Protein AF-D6TU58-F1 (afdb_monomer)

Structure (mmCIF, N/CA/C/O backbone):
data_AF-D6TU58-F1
#
_entry.id   AF-D6TU58-F1
#
loop_
_atom_site.group_PDB
_atom_site.id
_atom_site.type_symbol
_atom_site.label_atom_id
_atom_site.label_alt_id
_atom_site.label_comp_id
_atom_site.label_asym_id
_atom_site.label_entity_id
_atom_site.label_seq_id
_atom_site.pdbx_PDB_ins_code
_atom_site.Cartn_x
_atom_site.Cartn_y
_atom_site.Cartn_z
_atom_site.occupancy
_atom_site.B_iso_or_equiv
_atom_site.auth_seq_id
_atom_site.auth_comp_id
_atom_site.auth_asym_id
_atom_site.auth_atom_id
_atom_site.pdbx_PDB_model_num
ATOM 1 N N . MET A 1 1 ? 28.340 0.664 -30.907 1.00 56.31 1 MET A N 1
ATOM 2 C CA . MET A 1 1 ? 27.067 0.039 -31.324 1.00 56.31 1 MET A CA 1
ATOM 3 C C . MET A 1 1 ? 25.983 1.096 -31.195 1.00 56.31 1 MET A C 1
ATOM 5 O O . MET A 1 1 ? 25.730 1.535 -30.080 1.00 56.31 1 MET A O 1
ATOM 9 N N . ALA A 1 2 ? 25.442 1.592 -32.308 1.00 70.62 2 ALA A N 1
ATOM 10 C CA . ALA A 1 2 ? 24.319 2.524 -32.257 1.00 70.62 2 ALA A CA 1
ATOM 11 C C . ALA A 1 2 ? 23.073 1.747 -31.813 1.00 70.62 2 ALA A C 1
ATOM 13 O O . ALA A 1 2 ? 22.755 0.708 -32.393 1.00 70.62 2 ALA A O 1
ATOM 14 N N . MET A 1 3 ? 22.417 2.204 -30.749 1.00 75.31 3 MET A N 1
ATOM 15 C CA . MET A 1 3 ? 21.160 1.608 -30.307 1.00 75.31 3 MET A CA 1
ATOM 16 C C . MET A 1 3 ? 20.043 2.074 -31.253 1.00 75.31 3 MET A C 1
ATOM 18 O O . MET A 1 3 ? 20.000 3.263 -31.571 1.00 75.31 3 MET A O 1
ATOM 22 N N . PRO A 1 4 ? 19.149 1.179 -31.711 1.00 84.62 4 PRO A N 1
ATOM 23 C CA . PRO A 1 4 ? 17.990 1.563 -32.512 1.00 84.62 4 PRO A CA 1
ATOM 24 C C . PRO A 1 4 ? 17.142 2.617 -31.791 1.00 84.62 4 PRO A C 1
ATOM 26 O O . PRO A 1 4 ? 16.954 2.525 -30.577 1.00 84.62 4 PRO A O 1
ATOM 29 N N . ALA A 1 5 ? 16.595 3.586 -32.528 1.00 88.31 5 ALA A N 1
ATOM 30 C CA . ALA A 1 5 ? 15.764 4.650 -31.954 1.00 88.31 5 ALA A CA 1
ATOM 31 C C . ALA A 1 5 ? 14.509 4.108 -31.237 1.00 88.31 5 ALA A C 1
ATOM 33 O O . ALA A 1 5 ? 14.035 4.695 -30.269 1.00 88.31 5 ALA A O 1
ATOM 34 N N . ASP A 1 6 ? 14.015 2.946 -31.663 1.00 92.50 6 ASP A N 1
ATOM 35 C CA . ASP A 1 6 ? 12.820 2.281 -31.143 1.00 92.50 6 ASP A CA 1
ATOM 36 C C . ASP A 1 6 ? 13.117 1.218 -30.067 1.00 92.50 6 ASP A C 1
ATOM 38 O O . ASP A 1 6 ? 12.226 0.472 -29.650 1.00 92.50 6 ASP A O 1
ATOM 42 N N . ILE A 1 7 ? 14.360 1.128 -29.578 1.00 89.06 7 ILE A N 1
ATOM 43 C CA . ILE A 1 7 ? 14.760 0.075 -28.634 1.00 89.06 7 ILE A CA 1
ATOM 44 C C . ILE A 1 7 ? 13.948 0.092 -27.336 1.00 89.06 7 ILE A C 1
ATOM 46 O O . ILE A 1 7 ? 13.669 -0.968 -26.768 1.00 89.06 7 ILE A O 1
ATOM 50 N N . VAL A 1 8 ? 13.543 1.277 -26.876 1.00 91.00 8 VAL A N 1
ATOM 51 C CA . VAL A 1 8 ? 12.730 1.438 -25.666 1.00 91.00 8 VAL A CA 1
ATOM 52 C C . VAL A 1 8 ? 11.337 0.867 -25.897 1.00 91.00 8 VAL A C 1
ATOM 54 O O . VAL A 1 8 ? 10.896 0.011 -25.132 1.00 91.00 8 VAL A O 1
ATOM 57 N N . GLU A 1 9 ? 10.673 1.269 -26.978 1.00 94.00 9 GLU A N 1
ATOM 58 C CA . GLU A 1 9 ? 9.328 0.803 -27.320 1.00 94.00 9 GLU A CA 1
ATOM 59 C C . GLU A 1 9 ? 9.296 -0.716 -27.528 1.00 94.00 9 GLU A C 1
ATOM 61 O O . GLU A 1 9 ? 8.464 -1.416 -26.938 1.00 94.00 9 GLU A O 1
ATOM 66 N N . ARG A 1 10 ? 10.281 -1.259 -28.257 1.00 92.81 10 ARG A N 1
ATOM 67 C CA . ARG A 1 10 ? 10.448 -2.712 -28.414 1.00 92.81 10 ARG A CA 1
ATOM 68 C C . ARG A 1 10 ? 10.638 -3.413 -27.075 1.00 92.81 10 ARG A C 1
ATOM 70 O O . ARG A 1 10 ? 10.024 -4.453 -26.840 1.00 92.81 10 ARG A O 1
ATOM 77 N N . SER A 1 11 ? 11.468 -2.860 -26.191 1.00 91.94 11 SER A N 1
ATOM 78 C CA . SER A 1 11 ? 11.725 -3.441 -24.869 1.00 91.94 11 SER A CA 1
ATOM 79 C C . SER A 1 11 ? 10.463 -3.459 -24.010 1.00 91.94 11 SER A C 1
ATOM 81 O O . SER A 1 11 ? 10.152 -4.488 -23.411 1.00 91.94 11 SER A O 1
ATOM 83 N N . LEU A 1 12 ? 9.686 -2.372 -24.003 1.00 92.94 12 LEU A N 1
ATOM 84 C CA . LEU A 1 12 ? 8.405 -2.302 -23.295 1.00 92.94 12 LEU A CA 1
ATOM 85 C C . LEU A 1 12 ? 7.413 -3.343 -23.825 1.00 92.94 12 LEU A C 1
ATOM 87 O O . LEU A 1 12 ? 6.808 -4.079 -23.040 1.00 92.94 12 LEU A O 1
ATOM 91 N N . HIS A 1 13 ? 7.293 -3.459 -25.150 1.00 94.31 13 HIS A N 1
ATOM 92 C CA . HIS A 1 13 ? 6.447 -4.468 -25.783 1.00 94.31 13 HIS A CA 1
ATOM 93 C C . HIS A 1 13 ? 6.888 -5.895 -25.409 1.00 94.31 13 HIS A C 1
ATOM 95 O O . HIS A 1 13 ? 6.066 -6.732 -25.025 1.00 94.31 13 HIS A O 1
ATOM 101 N N . ILE A 1 14 ? 8.194 -6.176 -25.442 1.00 93.88 14 ILE A N 1
ATOM 102 C CA . ILE A 1 14 ? 8.755 -7.473 -25.046 1.00 93.88 14 ILE A CA 1
ATOM 103 C C . ILE A 1 14 ? 8.432 -7.786 -23.587 1.00 93.88 14 ILE A C 1
ATOM 105 O O . ILE A 1 14 ? 7.922 -8.870 -23.314 1.00 93.88 14 ILE A O 1
ATOM 109 N N . VAL A 1 15 ? 8.672 -6.863 -22.655 1.00 94.75 15 VAL A N 1
ATOM 110 C CA . VAL A 1 15 ? 8.409 -7.117 -21.230 1.00 94.75 15 VAL A CA 1
ATOM 111 C C . VAL A 1 15 ? 6.914 -7.344 -20.987 1.00 94.75 15 VAL A C 1
ATOM 113 O O . VAL A 1 15 ? 6.540 -8.282 -20.283 1.00 94.75 15 VAL A O 1
ATOM 116 N N . LYS A 1 16 ? 6.045 -6.562 -21.639 1.00 94.38 16 LYS A N 1
ATOM 117 C CA . LYS A 1 16 ? 4.581 -6.678 -21.529 1.00 94.38 16 LYS A CA 1
ATOM 118 C C . LYS A 1 16 ? 4.030 -8.020 -22.023 1.00 94.38 16 LYS A C 1
ATOM 120 O O . LYS A 1 16 ? 3.052 -8.512 -21.461 1.00 94.38 16 LYS A O 1
ATOM 125 N N . HIS A 1 17 ? 4.603 -8.582 -23.088 1.00 94.94 17 HIS A N 1
ATOM 126 C CA . HIS A 1 17 ? 4.047 -9.763 -23.765 1.00 94.94 17 HIS A CA 1
ATOM 127 C C . HIS A 1 17 ? 4.845 -11.054 -23.542 1.00 94.94 17 HIS A C 1
ATOM 129 O O . HIS A 1 17 ? 4.267 -12.135 -23.568 1.00 94.94 17 HIS A O 1
ATOM 135 N N . ARG A 1 18 ? 6.157 -10.963 -23.311 1.00 94.62 18 ARG A N 1
ATOM 136 C CA . ARG A 1 18 ? 7.078 -12.106 -23.159 1.00 94.62 18 ARG A CA 1
ATOM 137 C C . ARG A 1 18 ? 7.768 -12.160 -21.791 1.00 94.62 18 ARG A C 1
ATOM 139 O O . ARG A 1 18 ? 8.493 -13.116 -21.522 1.00 94.62 18 ARG A O 1
ATOM 146 N N . GLY A 1 19 ? 7.547 -11.166 -20.930 1.00 94.38 19 GLY A N 1
ATOM 147 C CA . GLY A 1 19 ? 8.143 -11.094 -19.597 1.00 94.38 19 GLY A CA 1
ATOM 148 C C . GLY A 1 19 ? 9.576 -10.541 -19.600 1.00 94.38 19 GLY A C 1
ATOM 149 O O . GLY A 1 19 ? 10.079 -10.091 -20.631 1.00 94.38 19 GLY A O 1
ATOM 150 N N . PRO A 1 20 ? 10.262 -10.557 -18.446 1.00 95.62 20 PRO A N 1
ATOM 151 C CA . PRO A 1 20 ? 11.490 -9.787 -18.240 1.00 95.62 20 PRO A CA 1
ATOM 152 C C . PRO A 1 20 ? 12.752 -10.480 -18.767 1.00 95.62 20 PRO A C 1
ATOM 154 O O . PRO A 1 20 ? 13.741 -9.815 -19.063 1.00 95.62 20 PRO A O 1
ATOM 157 N N . ARG A 1 21 ? 12.740 -11.810 -18.928 1.00 95.00 21 ARG A N 1
ATOM 158 C CA . ARG A 1 21 ? 13.932 -12.596 -19.299 1.00 95.00 21 ARG A CA 1
ATOM 159 C C . ARG A 1 21 ? 14.615 -12.144 -20.596 1.00 95.00 21 ARG A C 1
ATOM 161 O O . ARG A 1 21 ? 15.842 -12.065 -20.604 1.00 95.00 21 ARG A O 1
ATOM 168 N N . PRO A 1 22 ? 13.899 -11.845 -21.698 1.00 93.81 22 PRO A N 1
ATOM 169 C CA . PRO A 1 22 ? 14.552 -11.359 -22.908 1.00 93.81 22 PRO A CA 1
ATOM 170 C C . PRO A 1 22 ? 15.218 -9.990 -22.717 1.00 93.81 22 PRO A C 1
ATOM 172 O O . PRO A 1 22 ? 16.281 -9.768 -23.287 1.00 93.81 22 PRO A O 1
ATOM 175 N N . LEU A 1 23 ? 14.635 -9.108 -21.892 1.00 92.75 23 LEU A N 1
ATOM 176 C CA . LEU A 1 23 ? 15.250 -7.829 -21.531 1.00 92.75 23 LEU A CA 1
ATOM 177 C C . LEU A 1 23 ? 16.518 -8.053 -20.702 1.00 92.75 23 LEU A C 1
ATOM 179 O O . LEU A 1 23 ? 17.545 -7.462 -21.005 1.00 92.75 23 LEU A O 1
ATOM 183 N N . LEU A 1 24 ? 16.486 -8.939 -19.703 1.00 93.44 24 LEU A N 1
ATOM 184 C CA . LEU A 1 24 ? 17.671 -9.245 -18.894 1.00 93.44 24 LEU A CA 1
ATOM 185 C C . LEU A 1 24 ? 18.818 -9.804 -19.751 1.00 93.44 24 LEU A C 1
ATOM 187 O O . LEU A 1 24 ? 19.939 -9.321 -19.643 1.00 93.44 24 LEU A O 1
ATOM 191 N N . ARG A 1 25 ? 18.523 -10.711 -20.692 1.00 93.00 25 ARG A N 1
ATOM 192 C CA . ARG A 1 25 ? 19.522 -11.201 -21.661 1.00 93.00 25 ARG A CA 1
ATOM 193 C C . ARG A 1 25 ? 20.073 -10.106 -22.572 1.00 93.00 25 ARG A C 1
ATOM 195 O O . ARG A 1 25 ? 21.214 -10.200 -23.012 1.00 93.00 25 ARG A O 1
ATOM 202 N N . LEU A 1 26 ? 19.263 -9.103 -22.910 1.00 89.69 26 LEU A N 1
ATOM 203 C CA . LEU A 1 26 ? 19.732 -7.941 -23.664 1.00 89.69 26 LEU A CA 1
ATOM 204 C C . LEU A 1 26 ? 20.688 -7.098 -22.811 1.00 89.69 26 LEU A C 1
ATOM 206 O O . LEU A 1 26 ? 21.723 -6.672 -23.316 1.00 89.69 26 LEU A O 1
ATOM 210 N N . LEU A 1 27 ? 20.374 -6.906 -21.527 1.00 90.50 27 LEU A N 1
ATOM 211 C CA . LEU A 1 27 ? 21.241 -6.195 -20.584 1.00 90.50 27 LEU A CA 1
ATOM 212 C C . LEU A 1 27 ? 22.587 -6.906 -20.387 1.00 90.50 27 LEU A C 1
ATOM 214 O O . LEU A 1 27 ? 23.605 -6.232 -20.275 1.00 90.50 27 LEU A O 1
ATOM 218 N N . ASP A 1 28 ? 22.61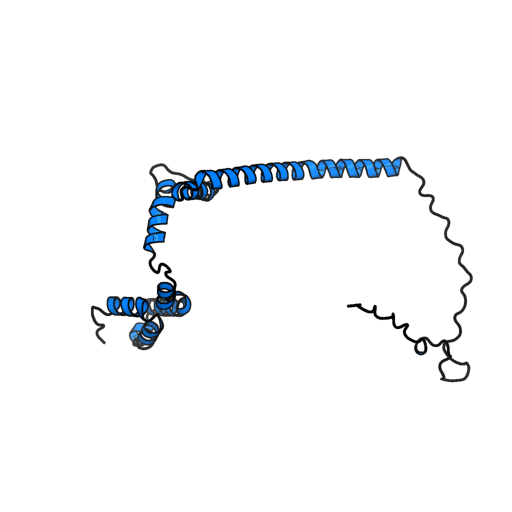9 -8.240 -20.436 1.00 90.69 28 ASP A N 1
ATOM 219 C CA . ASP A 1 28 ? 23.863 -9.024 -20.357 1.00 90.69 28 ASP A CA 1
ATOM 220 C C . ASP A 1 28 ? 24.799 -8.807 -21.561 1.00 90.69 28 ASP A C 1
ATOM 222 O O . ASP A 1 28 ? 25.988 -9.103 -21.487 1.00 90.69 28 ASP A O 1
ATOM 226 N N . ARG A 1 29 ? 24.272 -8.295 -22.680 1.00 89.50 29 ARG A N 1
ATOM 227 C CA . ARG A 1 29 ? 25.034 -8.012 -23.908 1.00 89.50 29 ARG A CA 1
ATOM 228 C C . ARG A 1 29 ? 25.484 -6.557 -24.014 1.00 89.50 29 ARG A C 1
ATOM 230 O O . ARG A 1 29 ? 26.077 -6.177 -25.024 1.00 89.50 29 ARG A O 1
ATOM 237 N N . VAL A 1 30 ? 25.179 -5.729 -23.015 1.00 87.88 30 VAL A N 1
ATOM 238 C CA . VAL A 1 30 ? 25.620 -4.332 -22.993 1.00 87.88 30 VAL A CA 1
ATOM 239 C C . VAL A 1 30 ? 27.148 -4.298 -22.846 1.00 87.88 30 VAL A C 1
ATOM 241 O O . VAL A 1 30 ? 27.676 -4.956 -21.951 1.00 87.88 30 VAL A O 1
ATOM 244 N N . PRO A 1 31 ? 27.878 -3.539 -23.690 1.00 89.81 31 PRO A N 1
ATOM 245 C CA . PRO A 1 31 ? 29.335 -3.462 -23.613 1.00 89.81 31 PRO A CA 1
ATOM 246 C C . PRO A 1 31 ? 29.836 -3.025 -22.226 1.00 89.81 31 PRO A C 1
ATOM 248 O O . PRO A 1 31 ? 29.220 -2.138 -21.622 1.00 89.81 31 PRO A O 1
ATOM 251 N N . PRO A 1 32 ? 30.981 -3.553 -21.750 1.00 86.06 32 PRO A N 1
ATOM 252 C CA . PRO A 1 32 ? 31.527 -3.226 -20.430 1.00 86.06 32 PRO A CA 1
ATOM 253 C C . PRO A 1 32 ? 31.755 -1.720 -20.255 1.00 86.06 32 PRO A C 1
ATOM 255 O O . PRO A 1 32 ? 31.339 -1.164 -19.249 1.00 86.06 32 PRO A O 1
ATOM 258 N N . ALA A 1 33 ? 32.219 -1.018 -21.296 1.00 88.88 33 ALA A N 1
ATOM 259 C CA . ALA A 1 33 ? 32.396 0.441 -21.285 1.00 88.88 33 ALA A CA 1
ATOM 260 C C . ALA A 1 33 ? 31.116 1.252 -20.956 1.00 88.88 33 ALA A C 1
ATOM 262 O O . ALA A 1 33 ? 31.186 2.410 -20.541 1.00 88.88 33 ALA A O 1
ATOM 263 N N . ILE A 1 34 ? 29.929 0.674 -21.173 1.00 86.69 34 ILE A N 1
ATOM 264 C CA . ILE A 1 34 ? 28.636 1.277 -20.812 1.00 86.69 34 ILE A CA 1
ATOM 265 C C . ILE A 1 34 ? 28.151 0.713 -19.474 1.00 86.69 34 ILE A C 1
ATOM 267 O O . ILE A 1 34 ? 27.633 1.461 -18.646 1.00 86.69 34 ILE A O 1
ATOM 271 N N . CYS A 1 35 ? 28.330 -0.591 -19.256 1.00 86.56 35 CYS A N 1
ATOM 272 C CA . CYS A 1 35 ? 27.925 -1.278 -18.034 1.00 86.56 35 CYS A CA 1
ATOM 273 C C . CYS A 1 35 ? 28.723 -0.831 -16.800 1.00 86.56 35 CYS A C 1
ATOM 275 O O . CYS A 1 35 ? 28.208 -0.913 -15.694 1.00 86.56 35 CYS A O 1
ATOM 277 N N . GLU A 1 36 ? 29.954 -0.353 -16.957 1.00 89.38 36 GLU A N 1
ATOM 278 C CA . GLU A 1 36 ? 30.805 0.133 -15.861 1.00 89.38 36 GLU A CA 1
ATOM 279 C C . GLU A 1 36 ? 30.360 1.489 -15.306 1.00 89.38 36 GLU A C 1
ATOM 281 O O . GLU A 1 36 ? 30.791 1.889 -14.232 1.00 89.38 36 GLU A O 1
ATOM 286 N N . ARG A 1 37 ? 29.444 2.185 -15.987 1.00 92.75 37 ARG A N 1
ATOM 287 C CA . ARG A 1 37 ? 28.867 3.429 -15.475 1.00 92.75 37 ARG A CA 1
ATOM 288 C C . ARG A 1 37 ? 27.933 3.125 -14.305 1.00 92.75 37 ARG A C 1
ATOM 290 O O . ARG A 1 37 ? 26.950 2.401 -14.479 1.00 92.75 37 ARG A O 1
ATOM 297 N N . ASP A 1 38 ? 28.158 3.766 -13.161 1.00 92.69 38 ASP A N 1
ATOM 298 C CA . ASP A 1 38 ? 27.366 3.565 -11.936 1.00 92.69 38 ASP A CA 1
ATOM 299 C C . ASP A 1 38 ? 25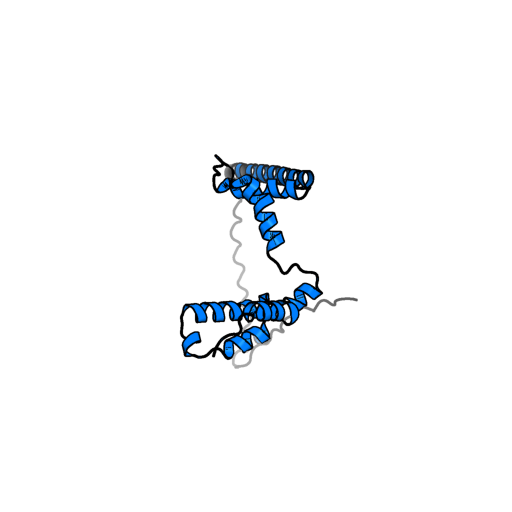.853 3.654 -12.169 1.00 92.69 38 ASP A C 1
ATOM 301 O O . ASP A 1 38 ? 25.092 2.779 -11.750 1.00 92.69 38 ASP A O 1
ATOM 305 N N . ALA A 1 39 ? 25.405 4.671 -12.913 1.00 93.12 39 ALA A N 1
ATOM 306 C CA . ALA A 1 39 ? 23.993 4.854 -13.240 1.00 93.12 39 ALA A CA 1
ATOM 307 C C . ALA A 1 39 ? 23.396 3.635 -13.967 1.00 93.12 39 ALA A C 1
ATOM 309 O O . ALA A 1 39 ? 22.265 3.242 -13.686 1.00 93.12 39 ALA A O 1
ATOM 310 N N . VAL A 1 40 ? 24.156 3.003 -14.867 1.00 92.25 40 VAL A N 1
ATOM 311 C CA . VAL A 1 40 ? 23.719 1.820 -15.623 1.00 92.25 40 VAL A CA 1
ATOM 312 C C . VAL A 1 40 ? 23.698 0.587 -14.721 1.00 92.25 40 VAL A C 1
ATOM 314 O O . VAL A 1 40 ? 22.711 -0.153 -14.728 1.00 92.25 40 VAL A O 1
ATOM 317 N N . GLN A 1 41 ? 24.721 0.394 -13.883 1.00 93.12 41 GLN A N 1
ATOM 318 C CA . GLN A 1 41 ? 24.757 -0.720 -12.927 1.00 93.12 41 GLN A CA 1
ATOM 319 C C . GLN A 1 41 ? 23.577 -0.694 -11.957 1.00 93.12 41 GLN A C 1
ATOM 321 O O . GLN A 1 41 ? 22.981 -1.740 -11.675 1.00 93.12 41 GLN A O 1
ATOM 326 N N . VAL A 1 42 ? 23.210 0.495 -11.471 1.00 95.38 42 VAL A N 1
ATOM 327 C CA . VAL A 1 42 ? 22.047 0.683 -10.596 1.00 95.38 42 VAL A CA 1
ATOM 328 C C . VAL A 1 42 ? 20.769 0.208 -11.288 1.00 95.38 42 VAL A C 1
ATOM 330 O O . VAL A 1 42 ? 19.999 -0.544 -10.684 1.00 95.38 42 VAL A O 1
ATOM 333 N N . GLN A 1 43 ? 20.560 0.566 -12.559 1.00 94.44 43 GLN A N 1
ATOM 334 C CA . GLN A 1 43 ? 19.376 0.136 -13.312 1.00 94.44 43 GLN A CA 1
ATOM 335 C C . GLN A 1 43 ? 19.382 -1.370 -13.600 1.00 94.44 43 GLN A C 1
ATOM 337 O O . GLN A 1 43 ? 18.371 -2.041 -13.386 1.00 94.44 43 GLN A O 1
ATOM 342 N N . ILE A 1 44 ? 20.519 -1.943 -14.008 1.00 93.56 44 ILE A N 1
ATOM 343 C CA . ILE A 1 44 ? 20.637 -3.395 -14.237 1.00 93.56 44 ILE A CA 1
ATOM 344 C C . ILE A 1 44 ? 20.303 -4.163 -12.952 1.00 93.56 44 ILE A C 1
ATOM 346 O O . ILE A 1 44 ? 19.501 -5.102 -12.970 1.00 93.56 44 ILE A O 1
ATOM 350 N N . ARG A 1 45 ? 20.860 -3.735 -11.811 1.00 94.88 45 ARG A N 1
ATOM 351 C CA . ARG A 1 45 ? 20.567 -4.330 -10.500 1.00 94.88 45 ARG A CA 1
ATOM 352 C C . ARG A 1 45 ? 19.093 -4.175 -10.126 1.00 94.88 45 ARG A C 1
ATOM 354 O O . ARG A 1 45 ? 18.500 -5.117 -9.597 1.00 94.88 45 ARG A O 1
ATOM 361 N N . TYR A 1 46 ? 18.495 -3.018 -10.413 1.00 95.69 46 TYR A N 1
ATOM 362 C CA . TYR A 1 46 ? 17.077 -2.758 -10.174 1.00 95.69 46 TYR A CA 1
ATOM 363 C C . TYR A 1 46 ? 16.182 -3.753 -10.924 1.00 95.69 46 TYR A C 1
ATOM 365 O O . TYR A 1 46 ? 15.302 -4.352 -10.296 1.00 95.69 46 TYR A O 1
ATOM 373 N N . PHE A 1 47 ? 16.429 -3.960 -12.224 1.00 94.69 47 PHE A N 1
ATOM 374 C CA . PHE A 1 47 ? 15.661 -4.895 -13.052 1.00 94.69 47 PHE A CA 1
ATOM 375 C C . PHE A 1 47 ? 15.854 -6.345 -12.610 1.00 94.69 47 PHE A C 1
ATOM 377 O O . PHE A 1 47 ? 14.866 -7.055 -12.433 1.00 94.69 47 PHE A O 1
ATOM 384 N N . ARG A 1 48 ? 17.098 -6.773 -12.357 1.00 95.12 48 ARG A N 1
ATOM 385 C CA . ARG A 1 48 ? 17.385 -8.142 -11.893 1.00 95.12 48 ARG A CA 1
ATOM 386 C C . ARG A 1 48 ? 16.698 -8.452 -10.563 1.00 95.12 48 ARG A C 1
ATOM 388 O O . ARG A 1 48 ? 16.033 -9.474 -10.443 1.00 95.12 48 ARG A O 1
ATOM 395 N N . LYS A 1 49 ? 16.763 -7.538 -9.586 1.00 97.12 49 LYS A N 1
ATOM 396 C CA . LYS A 1 49 ? 16.098 -7.713 -8.279 1.00 97.12 49 LYS A CA 1
ATOM 397 C C . LYS A 1 49 ? 14.577 -7.877 -8.402 1.00 97.12 49 LYS A C 1
ATOM 399 O O . LYS A 1 49 ? 13.956 -8.481 -7.534 1.00 97.12 49 LYS A O 1
ATOM 404 N N . ARG A 1 50 ? 13.971 -7.310 -9.448 1.00 95.38 50 ARG A N 1
ATOM 405 C CA . ARG A 1 50 ? 12.516 -7.273 -9.655 1.00 95.38 50 ARG A CA 1
ATOM 406 C C . ARG A 1 50 ? 12.037 -8.208 -10.758 1.00 95.38 50 ARG A C 1
ATOM 408 O O . ARG A 1 50 ? 10.894 -8.081 -11.184 1.00 95.38 50 ARG A O 1
ATOM 415 N N . GLU A 1 51 ? 12.856 -9.160 -11.203 1.00 95.19 51 GLU A N 1
ATOM 416 C CA . GLU A 1 51 ? 12.451 -10.122 -12.234 1.00 95.19 51 GLU A CA 1
ATOM 417 C C . GLU A 1 51 ? 11.143 -10.841 -11.862 1.00 95.19 51 GLU A C 1
ATOM 419 O O . GLU A 1 51 ? 10.236 -10.955 -12.688 1.00 95.19 51 GLU A O 1
ATOM 424 N N . SER A 1 52 ? 11.001 -11.262 -10.603 1.00 95.25 52 SER A N 1
ATOM 425 C CA . SER A 1 52 ? 9.779 -11.904 -10.107 1.00 95.25 52 SER A CA 1
ATOM 426 C C . SER A 1 52 ? 8.554 -10.986 -10.139 1.00 95.25 52 SER A C 1
ATOM 428 O O . SER A 1 52 ? 7.440 -11.474 -10.276 1.00 95.25 52 SER A O 1
ATOM 430 N N . LEU A 1 53 ? 8.747 -9.665 -10.064 1.00 93.38 53 LEU A N 1
ATOM 431 C CA . LEU A 1 53 ? 7.671 -8.672 -10.062 1.00 93.38 53 LEU A CA 1
ATOM 432 C C . LEU A 1 53 ? 7.261 -8.231 -11.471 1.00 93.38 53 LEU A C 1
ATOM 434 O O . LEU A 1 53 ? 6.222 -7.600 -11.620 1.00 93.38 53 LEU A O 1
ATOM 438 N N . MET A 1 54 ? 8.040 -8.561 -12.501 1.00 94.75 54 MET A N 1
ATOM 439 C CA . MET A 1 54 ? 7.785 -8.160 -13.891 1.00 94.75 54 MET A CA 1
ATOM 440 C C . MET A 1 54 ? 7.181 -9.286 -14.740 1.00 94.75 54 MET A C 1
ATOM 442 O O . MET A 1 54 ? 7.285 -9.262 -15.966 1.00 94.75 54 MET A O 1
ATOM 446 N N . GLN A 1 55 ? 6.540 -10.281 -14.120 1.00 95.75 55 GLN A N 1
ATOM 447 C CA . GLN A 1 55 ? 5.868 -11.387 -14.815 1.00 95.75 55 GLN A CA 1
ATOM 448 C C . GLN A 1 55 ? 4.533 -10.938 -15.446 1.00 95.75 55 GLN A C 1
ATOM 450 O O . GLN A 1 55 ? 3.485 -11.544 -15.259 1.00 95.75 55 GLN A O 1
ATOM 455 N N . TYR A 1 56 ? 4.553 -9.861 -16.234 1.00 95.69 56 TYR A N 1
ATOM 456 C CA . TYR A 1 56 ? 3.352 -9.272 -16.831 1.00 95.69 56 TYR A CA 1
ATOM 457 C C . TYR A 1 56 ? 2.518 -10.226 -17.695 1.00 95.69 56 TYR A C 1
ATOM 459 O O . TYR A 1 56 ? 1.294 -10.098 -17.649 1.00 95.69 56 TYR A O 1
ATOM 467 N N . PRO A 1 57 ? 3.089 -11.192 -18.443 1.00 95.62 57 PRO A N 1
ATOM 468 C CA . PRO A 1 57 ? 2.271 -12.152 -19.179 1.00 95.62 57 PRO A CA 1
ATOM 469 C C . PRO A 1 57 ? 1.345 -12.965 -18.268 1.00 95.62 57 PRO A C 1
ATOM 471 O O . PRO A 1 57 ? 0.172 -13.132 -18.596 1.00 95.62 57 PRO A O 1
ATOM 474 N N . SER A 1 58 ? 1.834 -13.418 -17.105 1.00 96.12 58 SER A N 1
ATOM 475 C CA . SER A 1 58 ? 1.011 -14.184 -16.163 1.00 96.12 58 SER A CA 1
ATOM 476 C C . SER A 1 58 ? -0.017 -13.298 -15.464 1.00 96.12 58 SER A C 1
ATOM 478 O O . SER A 1 58 ? -1.160 -13.716 -15.308 1.00 96.12 58 SER A O 1
ATOM 480 N N . TYR A 1 59 ? 0.345 -12.061 -15.115 1.00 95.19 59 TYR A N 1
ATOM 481 C CA . TYR A 1 59 ? -0.587 -11.097 -14.520 1.00 95.19 59 TYR A CA 1
ATOM 482 C C . TYR A 1 59 ? -1.735 -10.771 -15.473 1.00 95.19 59 TYR A C 1
ATOM 484 O O . TYR A 1 59 ? -2.897 -10.794 -15.081 1.00 95.19 59 TYR A O 1
ATOM 492 N N . ARG A 1 60 ? -1.429 -10.548 -16.755 1.00 94.25 60 ARG A N 1
ATOM 493 C CA . ARG A 1 60 ? -2.450 -10.303 -17.779 1.00 94.25 60 ARG A CA 1
ATOM 494 C C . ARG A 1 60 ? -3.346 -11.513 -18.006 1.00 94.25 60 ARG A C 1
ATOM 496 O O . ARG A 1 60 ? -4.547 -11.326 -18.157 1.00 94.25 60 ARG A O 1
ATOM 503 N N . ALA A 1 61 ? -2.787 -12.725 -18.011 1.00 95.62 61 ALA A N 1
ATOM 504 C CA . ALA A 1 61 ? -3.577 -13.952 -18.117 1.00 95.62 61 ALA A CA 1
ATOM 505 C C . ALA A 1 61 ? -4.555 -14.118 -16.938 1.00 95.62 61 ALA A C 1
ATOM 507 O O . ALA A 1 61 ? -5.637 -14.664 -17.114 1.00 95.62 61 ALA A O 1
ATOM 508 N N . GLN A 1 62 ? -4.201 -13.595 -15.761 1.00 96.50 62 GLN A N 1
ATOM 509 C CA . GLN A 1 62 ? -5.050 -13.569 -14.564 1.00 96.50 62 GLN A CA 1
ATOM 510 C C . GLN A 1 62 ? -5.982 -12.345 -14.492 1.00 96.50 62 GLN A C 1
ATOM 512 O O . GLN A 1 62 ? -6.699 -12.178 -13.509 1.00 96.50 62 GLN A O 1
ATOM 517 N N . GLY A 1 63 ? -5.969 -11.463 -15.498 1.00 94.56 63 GLY A N 1
ATOM 518 C CA . GLY A 1 63 ? -6.777 -10.239 -15.508 1.00 94.56 63 GLY A CA 1
ATOM 519 C C . GLY A 1 63 ? -6.284 -9.141 -14.559 1.00 94.56 63 GLY A C 1
ATOM 520 O O . GLY A 1 63 ? -7.020 -8.197 -14.279 1.00 94.56 63 GLY A O 1
ATOM 521 N N . TRP A 1 64 ? -5.053 -9.230 -14.052 1.00 93.50 64 TRP A N 1
ATOM 522 C CA . TRP 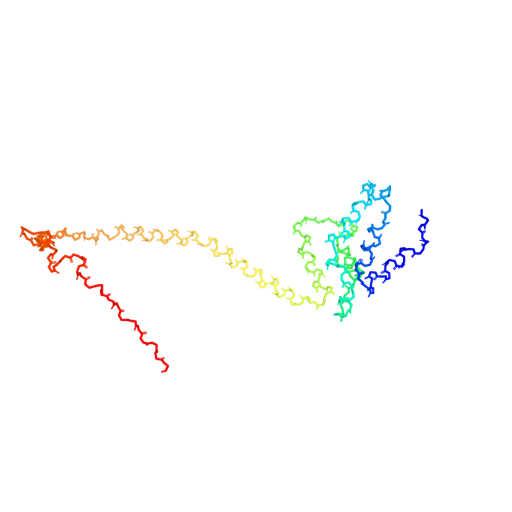A 1 64 ? -4.505 -8.228 -13.140 1.00 93.50 64 TRP A CA 1
ATOM 523 C C . TRP A 1 64 ? -4.097 -6.946 -13.881 1.00 93.50 64 TRP A C 1
ATOM 525 O O . TRP A 1 64 ? -3.539 -7.010 -14.986 1.00 93.50 64 TRP A O 1
ATOM 535 N N . PRO A 1 65 ? -4.301 -5.767 -13.267 1.00 90.56 65 PRO A N 1
ATOM 536 C CA . PRO A 1 65 ? -3.810 -4.514 -13.819 1.00 90.56 65 PRO A CA 1
ATOM 537 C C . PRO A 1 65 ? -2.275 -4.472 -13.763 1.00 90.56 65 PRO A C 1
ATOM 539 O O . PRO A 1 65 ? -1.667 -4.748 -12.734 1.00 90.56 65 PRO A O 1
ATOM 542 N N . ILE A 1 66 ? -1.642 -4.092 -14.876 1.00 91.31 66 ILE A N 1
ATOM 543 C CA . ILE A 1 66 ? -0.172 -3.979 -14.995 1.00 91.31 66 ILE A CA 1
ATOM 544 C C . ILE A 1 66 ? 0.330 -2.528 -15.053 1.00 91.31 66 ILE A C 1
ATOM 546 O O . ILE A 1 66 ? 1.532 -2.294 -15.137 1.00 91.31 66 ILE A O 1
ATOM 550 N N . GLY A 1 67 ? -0.583 -1.554 -15.061 1.00 88.94 67 GLY A N 1
ATOM 551 C CA . GLY A 1 67 ? -0.269 -0.127 -15.119 1.00 88.94 67 GLY A CA 1
ATOM 552 C C . GLY A 1 67 ? -0.541 0.576 -13.791 1.00 88.94 67 GLY A C 1
ATOM 553 O O . GLY A 1 67 ? -1.441 0.186 -13.048 1.00 88.94 67 GLY A O 1
ATOM 554 N N . SER A 1 68 ? 0.197 1.651 -13.519 1.00 90.38 68 SER A N 1
ATOM 555 C CA . SER A 1 68 ? 0.020 2.489 -12.326 1.00 90.38 68 SER A CA 1
ATOM 556 C C . SER A 1 68 ? -1.172 3.446 -12.414 1.00 90.38 68 SER A C 1
ATOM 558 O O . SER A 1 68 ? -1.570 3.998 -11.394 1.00 90.38 68 SER A O 1
ATOM 560 N N . GLY A 1 69 ? -1.782 3.622 -13.591 1.00 93.25 69 GLY A N 1
ATOM 561 C CA . GLY A 1 69 ? -2.800 4.654 -13.828 1.00 93.25 69 GLY A CA 1
ATOM 562 C C . GLY A 1 69 ? -4.002 4.598 -12.880 1.00 93.25 69 GLY A C 1
ATOM 563 O O . GLY A 1 69 ? -4.472 5.641 -12.431 1.00 93.25 69 GLY A O 1
ATOM 564 N N . ILE A 1 70 ? -4.466 3.399 -12.507 1.00 90.62 70 ILE A N 1
ATOM 565 C CA . ILE A 1 70 ? -5.561 3.247 -11.535 1.00 90.62 70 ILE A CA 1
ATOM 566 C C . ILE A 1 70 ? -5.149 3.720 -10.133 1.00 90.62 70 ILE A C 1
ATOM 568 O O . ILE A 1 70 ? -5.912 4.404 -9.456 1.00 90.62 70 ILE A O 1
ATOM 572 N N . VAL A 1 71 ? -3.910 3.432 -9.729 1.00 92.62 71 VAL A N 1
ATOM 573 C CA . VAL A 1 71 ? -3.345 3.832 -8.433 1.00 92.62 71 VAL A CA 1
ATOM 574 C C . VAL A 1 71 ? -3.070 5.335 -8.405 1.00 92.62 71 VAL A C 1
ATOM 576 O O . VAL A 1 71 ? -3.392 6.008 -7.429 1.00 92.62 71 VAL A O 1
ATOM 579 N N . GLU A 1 72 ? -2.517 5.888 -9.483 1.00 95.50 72 GLU A N 1
ATOM 580 C CA . GLU A 1 72 ? -2.271 7.326 -9.626 1.00 95.50 72 GLU A CA 1
ATOM 581 C C . GLU A 1 72 ? -3.577 8.125 -9.618 1.00 95.50 72 GLU A C 1
ATOM 583 O O . GLU A 1 72 ? -3.680 9.145 -8.929 1.00 95.50 72 GLU A O 1
ATOM 588 N N . SER A 1 73 ? -4.598 7.626 -10.317 1.00 94.06 73 SER A N 1
ATOM 589 C CA . SER A 1 73 ? -5.938 8.216 -10.310 1.00 94.06 73 SER A CA 1
ATOM 590 C C . SER A 1 73 ? -6.554 8.165 -8.914 1.00 94.06 73 SER A C 1
ATOM 592 O O . SER A 1 73 ? -7.051 9.183 -8.434 1.00 94.06 73 SER A O 1
ATOM 594 N N . ALA A 1 74 ? -6.447 7.031 -8.212 1.00 92.31 74 ALA A N 1
ATOM 595 C CA . ALA A 1 74 ? -6.900 6.917 -6.827 1.00 92.31 74 ALA A CA 1
ATOM 596 C C . ALA A 1 74 ? -6.162 7.898 -5.899 1.00 92.31 74 ALA A C 1
ATOM 598 O O . ALA A 1 74 ? -6.798 8.600 -5.116 1.00 92.31 74 ALA A O 1
ATOM 599 N N . ASN A 1 75 ? -4.838 8.038 -6.024 1.00 95.12 75 ASN A N 1
ATOM 600 C CA . ASN A 1 75 ? -4.073 9.018 -5.249 1.00 95.12 75 ASN A CA 1
ATOM 601 C C . ASN A 1 75 ? -4.557 10.454 -5.516 1.00 95.12 75 ASN A C 1
ATOM 603 O O . ASN A 1 75 ? -4.719 11.245 -4.587 1.00 95.12 75 ASN A O 1
ATOM 607 N N . LYS A 1 76 ? -4.839 10.799 -6.775 1.00 94.44 76 LYS A N 1
ATOM 608 C CA . LYS A 1 76 ? -5.358 12.123 -7.135 1.00 94.44 76 LYS A CA 1
ATOM 609 C C . LYS A 1 76 ? -6.751 12.378 -6.542 1.00 94.44 76 LYS A C 1
ATOM 611 O O . LYS A 1 76 ? -6.978 13.431 -5.948 1.00 94.44 76 LYS A O 1
ATOM 616 N N . LEU A 1 77 ? -7.670 11.425 -6.688 1.00 93.00 77 LEU A N 1
ATOM 617 C CA . LEU A 1 77 ? -9.086 11.603 -6.343 1.00 93.00 77 LEU A CA 1
ATOM 618 C C . LEU A 1 77 ? -9.390 11.404 -4.853 1.00 93.00 77 LEU A C 1
ATOM 620 O O . LEU A 1 77 ? -10.246 12.096 -4.298 1.00 93.00 77 LEU A O 1
ATOM 624 N N . VAL A 1 78 ? -8.688 10.480 -4.198 1.00 92.38 78 VAL A N 1
ATOM 625 C CA . VAL A 1 78 ? -8.920 10.135 -2.791 1.00 92.38 78 VAL A CA 1
ATOM 626 C C . VAL A 1 78 ? -8.017 10.969 -1.886 1.00 92.38 78 VAL A C 1
ATOM 628 O O . VAL A 1 78 ? -8.505 11.670 -1.003 1.00 92.38 78 VAL A O 1
ATOM 631 N N . VAL A 1 79 ? -6.702 10.933 -2.120 1.00 93.62 79 VAL A N 1
ATOM 632 C CA . VAL A 1 79 ? -5.711 11.534 -1.213 1.00 93.62 79 VAL A CA 1
ATOM 633 C C . VAL A 1 79 ? -5.569 13.030 -1.478 1.00 93.62 79 VAL A C 1
ATOM 635 O O . VAL A 1 79 ? -5.842 13.857 -0.605 1.00 93.62 79 VAL A O 1
ATOM 638 N N . GLN A 1 80 ? -5.159 13.405 -2.693 1.00 94.56 80 GLN A N 1
ATOM 639 C CA . GLN A 1 80 ? -4.802 14.793 -3.000 1.00 94.56 80 GLN A CA 1
ATOM 640 C C . GLN A 1 80 ? -6.006 15.729 -2.923 1.00 94.56 80 GLN A C 1
ATOM 642 O O . GLN A 1 80 ? -5.874 16.821 -2.372 1.00 94.56 80 GLN A O 1
ATOM 647 N N . ALA A 1 81 ? -7.174 15.285 -3.397 1.00 91.31 81 ALA A N 1
ATOM 648 C CA . ALA A 1 81 ? -8.404 16.072 -3.361 1.00 91.31 81 ALA A CA 1
ATOM 649 C C . ALA A 1 81 ? -8.753 16.586 -1.954 1.00 91.31 81 ALA A C 1
ATOM 651 O O . ALA A 1 81 ? -9.337 17.661 -1.829 1.00 91.31 81 ALA A O 1
ATOM 652 N N . ARG A 1 82 ? -8.384 15.847 -0.895 1.00 92.00 82 ARG A N 1
ATOM 653 C CA . ARG A 1 82 ? -8.664 16.249 0.490 1.00 92.00 82 ARG A CA 1
ATOM 654 C C . ARG A 1 82 ? -7.460 16.794 1.249 1.00 92.00 82 ARG A C 1
ATOM 656 O O . ARG A 1 82 ? -7.668 17.554 2.190 1.00 92.00 82 ARG A O 1
ATOM 663 N N . LEU A 1 83 ? -6.240 16.399 0.892 1.00 93.75 83 LEU A N 1
ATOM 664 C CA . LEU A 1 83 ? -5.047 16.729 1.677 1.00 93.75 83 LEU A CA 1
ATOM 665 C C . LEU A 1 83 ? -4.174 17.838 1.077 1.00 93.75 83 LEU A C 1
ATOM 667 O O . LEU A 1 83 ? -3.369 18.404 1.809 1.00 93.75 83 LEU A O 1
ATOM 671 N N . LYS A 1 84 ? -4.313 18.160 -0.217 1.00 92.06 84 LYS A N 1
ATOM 672 C CA . LYS A 1 84 ? -3.411 19.082 -0.940 1.00 92.06 84 LYS A CA 1
ATOM 673 C C . LYS A 1 84 ? -4.058 20.433 -1.310 1.00 92.06 84 LYS A C 1
ATOM 675 O O . LYS A 1 84 ? -3.490 21.195 -2.084 1.00 92.06 84 LYS A O 1
ATOM 680 N N . GLY A 1 85 ? -5.255 20.735 -0.809 1.00 88.31 85 GLY A N 1
ATOM 681 C CA . GLY A 1 85 ? -5.946 21.996 -1.106 1.00 88.31 85 GLY A CA 1
ATOM 682 C C . GLY A 1 85 ? -5.314 23.217 -0.427 1.00 88.31 85 GLY A C 1
ATOM 683 O O . GLY A 1 85 ? -4.595 23.096 0.564 1.00 88.31 85 GLY A O 1
ATOM 684 N N . ALA A 1 86 ? -5.607 24.412 -0.948 1.00 91.56 86 ALA A N 1
ATOM 685 C CA . ALA A 1 86 ? -5.139 25.669 -0.366 1.00 91.56 86 ALA A CA 1
ATOM 686 C C . ALA A 1 86 ? -5.599 25.810 1.098 1.00 91.56 86 ALA A C 1
ATOM 688 O O . ALA A 1 86 ? -6.744 25.507 1.432 1.00 91.56 86 ALA A O 1
ATOM 689 N N . GLY A 1 87 ? -4.688 26.234 1.977 1.00 91.62 87 GLY A N 1
ATOM 690 C CA . GLY A 1 87 ? -4.953 26.388 3.412 1.00 91.62 87 GLY A CA 1
ATOM 691 C C . GLY A 1 87 ? -5.058 25.078 4.205 1.00 91.62 87 GLY A C 1
ATOM 692 O O . GLY A 1 87 ? -5.204 25.122 5.424 1.00 91.62 87 GLY A O 1
ATOM 693 N N . MET A 1 88 ? -4.935 23.905 3.576 1.00 91.75 88 MET A N 1
ATOM 694 C CA . MET A 1 88 ? -5.075 22.625 4.275 1.00 91.75 88 MET A CA 1
ATOM 695 C C . MET A 1 88 ? -3.803 22.254 5.038 1.00 91.75 88 MET A C 1
ATOM 697 O O . MET A 1 88 ? -2.777 21.936 4.446 1.00 91.75 88 MET A O 1
ATOM 701 N N . HIS A 1 89 ? -3.899 22.263 6.365 1.00 90.31 89 HIS A N 1
ATOM 702 C CA . HIS A 1 89 ? -2.828 21.862 7.271 1.00 90.31 89 HIS A CA 1
ATOM 703 C C . HIS A 1 89 ? -3.345 20.729 8.149 1.00 90.31 89 HIS A C 1
ATOM 705 O O . HIS A 1 89 ? -4.416 20.831 8.748 1.00 90.31 89 HIS A O 1
ATOM 711 N N . TRP A 1 90 ? -2.591 19.637 8.210 1.00 92.94 90 TRP A N 1
ATOM 712 C CA . TRP A 1 90 ? -2.996 18.430 8.917 1.00 92.94 90 TRP A CA 1
ATOM 713 C C . TRP A 1 90 ? -1.953 18.076 9.963 1.00 92.94 90 TRP A C 1
ATOM 715 O O . TRP A 1 90 ? -0.769 17.959 9.653 1.00 92.94 90 TRP A O 1
ATOM 725 N N . ALA A 1 91 ? -2.397 17.844 11.196 1.00 95.75 91 ALA A N 1
ATOM 726 C CA . ALA A 1 91 ? -1.563 17.149 12.162 1.00 95.75 91 ALA A CA 1
ATOM 727 C C . ALA A 1 91 ? -1.301 15.720 11.642 1.00 95.75 91 ALA A C 1
ATOM 729 O O . ALA A 1 91 ? -2.257 15.073 11.198 1.00 95.75 91 ALA A O 1
ATOM 730 N N . PRO A 1 92 ? -0.066 15.187 11.726 1.00 95.12 92 PRO A N 1
ATOM 731 C CA . PRO A 1 92 ? 0.253 13.846 11.225 1.00 95.12 92 PRO A CA 1
ATOM 732 C C . PRO A 1 92 ? -0.688 12.753 11.754 1.00 95.12 92 PRO A C 1
ATOM 734 O O . PRO A 1 92 ? -1.093 11.864 11.009 1.00 95.12 92 PRO A O 1
ATOM 737 N N . ALA A 1 93 ? -1.123 12.875 13.013 1.00 96.81 93 ALA A N 1
ATOM 738 C CA . ALA A 1 93 ? -2.062 11.951 13.648 1.00 96.81 93 ALA A CA 1
ATOM 739 C C . ALA A 1 93 ? -3.455 11.911 12.984 1.00 96.81 93 ALA A C 1
ATOM 741 O O . ALA A 1 93 ? -4.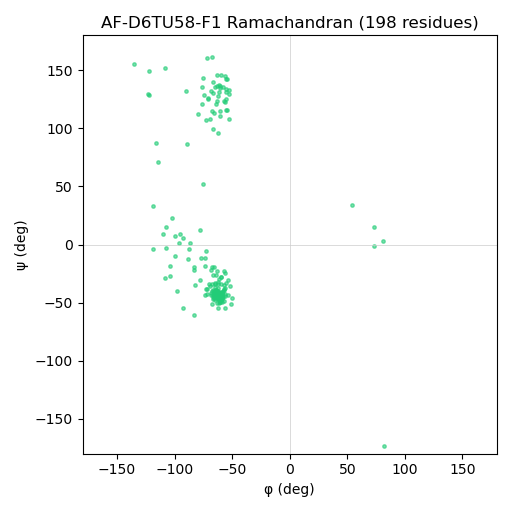172 10.923 13.127 1.00 96.81 93 ALA A O 1
ATOM 742 N N . HIS A 1 94 ? -3.853 12.957 12.254 1.00 93.75 94 HIS A N 1
ATOM 743 C CA . HIS A 1 94 ? -5.186 13.080 11.652 1.00 93.75 94 HIS A CA 1
ATOM 744 C C . HIS A 1 94 ? -5.229 12.710 10.165 1.00 93.75 94 HIS A C 1
ATOM 746 O O . HIS A 1 94 ? -6.319 12.549 9.615 1.00 93.75 94 HIS A O 1
ATOM 752 N N . VAL A 1 95 ? -4.073 12.521 9.519 1.00 94.81 95 VAL A N 1
ATOM 753 C CA . VAL A 1 95 ? -3.995 12.182 8.090 1.00 94.81 95 VAL A CA 1
ATOM 754 C C . VAL A 1 95 ? -4.659 10.832 7.808 1.00 94.81 95 VAL A C 1
ATOM 756 O O . VAL A 1 95 ? -5.584 10.756 7.001 1.00 94.81 95 VAL A O 1
ATOM 759 N N . ASN A 1 96 ? -4.240 9.774 8.506 1.00 94.56 96 ASN A N 1
ATOM 760 C CA . ASN A 1 96 ? -4.765 8.426 8.274 1.00 94.56 96 ASN A CA 1
ATOM 761 C C . ASN A 1 96 ? -6.267 8.299 8.603 1.00 94.56 96 ASN A C 1
ATOM 763 O O . ASN A 1 96 ? -6.994 7.766 7.763 1.00 94.56 96 ASN A O 1
ATOM 767 N N . PRO A 1 97 ? -6.778 8.819 9.742 1.00 92.19 97 PRO A N 1
ATOM 768 C CA . PRO A 1 97 ? -8.218 8.840 10.005 1.00 92.19 97 PRO A CA 1
ATOM 769 C C . PRO A 1 97 ? -9.023 9.559 8.917 1.00 92.19 97 PRO A C 1
ATOM 771 O O . PRO A 1 97 ? -10.052 9.051 8.477 1.00 92.19 97 PRO A O 1
ATOM 774 N N . MET A 1 98 ? -8.544 10.709 8.430 1.00 93.06 98 MET A N 1
ATOM 775 C CA . MET A 1 98 ? -9.221 11.436 7.355 1.00 93.06 98 MET A CA 1
ATOM 776 C C . MET A 1 98 ? -9.229 10.643 6.041 1.00 93.06 98 MET A C 1
ATOM 778 O O . MET A 1 98 ? -10.254 10.589 5.361 1.00 93.06 98 MET A O 1
ATOM 782 N N . LEU A 1 99 ? -8.115 9.994 5.688 1.00 94.12 99 LEU A N 1
ATOM 783 C CA . LEU A 1 99 ? -8.042 9.146 4.495 1.00 94.12 99 LEU A CA 1
ATOM 784 C C . LEU A 1 99 ? -8.957 7.926 4.582 1.00 94.12 99 LEU A C 1
ATOM 786 O O . LEU A 1 99 ? -9.555 7.563 3.570 1.00 94.12 99 LEU A O 1
ATOM 790 N N . ALA A 1 100 ? -9.114 7.323 5.761 1.00 93.12 100 ALA A N 1
ATOM 791 C CA . ALA A 1 100 ? -10.053 6.221 5.961 1.00 93.12 100 ALA A CA 1
ATOM 792 C C . ALA A 1 100 ? -11.498 6.663 5.671 1.00 93.12 100 ALA A C 1
ATOM 794 O O . ALA A 1 100 ? -12.192 6.021 4.882 1.00 93.12 100 ALA A O 1
ATOM 795 N N . LEU A 1 101 ? -11.916 7.814 6.215 1.00 92.75 101 LEU A N 1
ATOM 796 C CA . LEU A 1 101 ? -13.233 8.396 5.934 1.00 92.75 101 LEU A CA 1
ATOM 797 C C . LEU A 1 101 ? -13.398 8.732 4.449 1.00 92.75 101 LEU A C 1
ATOM 799 O O . LEU A 1 101 ? -14.419 8.416 3.843 1.00 92.75 101 LEU A O 1
ATOM 803 N N . ARG A 1 102 ? -12.382 9.339 3.828 1.00 94.19 102 ARG A N 1
ATOM 804 C CA . ARG A 1 102 ? -12.447 9.707 2.411 1.00 94.19 102 ARG A CA 1
ATOM 805 C C . ARG A 1 102 ? -12.541 8.484 1.502 1.00 94.19 102 ARG A C 1
ATOM 807 O O . ARG A 1 102 ? -13.317 8.500 0.555 1.00 94.19 102 ARG A O 1
ATOM 814 N N . THR A 1 103 ? -11.792 7.430 1.815 1.00 94.62 103 THR A N 1
ATOM 815 C CA . THR A 1 103 ? -11.829 6.149 1.095 1.00 94.62 103 THR A CA 1
ATOM 816 C C . THR A 1 103 ? -13.204 5.501 1.197 1.00 94.62 103 THR A C 1
ATOM 818 O O . THR A 1 103 ? -13.717 5.001 0.203 1.00 94.62 103 THR A O 1
ATOM 821 N N . SER A 1 104 ? -13.823 5.553 2.377 1.00 94.88 104 SER A N 1
ATOM 822 C CA . SER A 1 104 ? -15.184 5.063 2.593 1.00 94.88 104 SER A CA 1
ATOM 823 C C . SER A 1 104 ? -16.206 5.778 1.701 1.00 94.88 104 SER A C 1
ATOM 825 O O . SER A 1 104 ? -16.981 5.116 1.013 1.00 94.88 104 SER A O 1
ATOM 827 N N . VAL A 1 105 ? -16.141 7.113 1.635 1.00 94.31 105 VAL A N 1
ATOM 828 C CA . VAL A 1 105 ? -17.012 7.916 0.760 1.00 94.31 105 VAL A CA 1
ATOM 829 C C . VAL A 1 105 ? -16.753 7.616 -0.717 1.00 94.31 105 VAL A C 1
ATOM 831 O O . VAL A 1 105 ? -17.695 7.425 -1.468 1.00 94.31 105 VAL A O 1
ATOM 834 N N . CYS A 1 106 ? -15.490 7.551 -1.150 1.00 94.19 106 CYS A N 1
ATOM 835 C CA . CYS A 1 106 ? -15.153 7.293 -2.556 1.00 94.19 106 CYS A CA 1
ATOM 836 C C . CYS A 1 106 ? -15.508 5.877 -3.034 1.00 94.19 106 CYS A C 1
ATOM 838 O O . CYS A 1 106 ? -15.570 5.659 -4.238 1.00 94.19 106 CYS A O 1
ATOM 840 N N . ASN A 1 107 ? -15.697 4.936 -2.110 1.00 94.25 107 ASN A N 1
ATOM 841 C CA . ASN A 1 107 ? -16.093 3.564 -2.410 1.00 94.25 107 ASN A CA 1
ATOM 842 C C . ASN A 1 107 ? -17.596 3.319 -2.193 1.00 94.25 107 ASN A C 1
ATOM 844 O O . ASN A 1 107 ? -17.995 2.159 -2.209 1.00 94.25 107 ASN A O 1
ATOM 848 N N . ASP A 1 108 ? -18.398 4.357 -1.918 1.00 96.12 108 ASP A N 1
ATOM 849 C CA . ASP A 1 108 ? -19.829 4.248 -1.586 1.00 96.12 108 ASP A CA 1
ATOM 850 C C . ASP A 1 108 ? -20.116 3.291 -0.411 1.00 96.12 108 ASP A C 1
ATOM 852 O O . ASP A 1 108 ? -21.133 2.603 -0.353 1.00 96.12 108 ASP A O 1
ATOM 856 N N . ARG A 1 109 ? -19.195 3.239 0.562 1.00 95.94 109 ARG A N 1
ATOM 857 C CA . ARG A 1 109 ? -19.254 2.357 1.747 1.00 95.94 109 ARG A CA 1
ATOM 858 C C . ARG A 1 109 ? -19.304 3.146 3.051 1.00 95.94 109 ARG A C 1
ATOM 860 O O . ARG A 1 109 ? -18.742 2.718 4.066 1.00 95.94 109 ARG A O 1
ATOM 867 N N . TRP A 1 110 ? -19.944 4.315 3.011 1.00 95.19 110 TRP A N 1
ATOM 868 C CA . TRP A 1 110 ? -20.070 5.205 4.164 1.00 95.19 110 TRP A CA 1
ATOM 869 C C . TRP A 1 110 ? -20.719 4.501 5.349 1.00 95.19 110 TRP A C 1
ATOM 871 O O . TRP A 1 110 ? -20.100 4.411 6.407 1.00 95.19 110 TRP A O 1
ATOM 881 N N . ASP A 1 111 ? -21.905 3.931 5.146 1.00 96.44 111 ASP A N 1
ATOM 882 C CA . ASP A 1 111 ? -22.694 3.348 6.231 1.00 96.44 111 ASP A CA 1
ATOM 883 C C . ASP A 1 111 ? -21.955 2.197 6.921 1.00 96.44 111 ASP A C 1
ATOM 885 O O . ASP A 1 111 ? -21.841 2.174 8.146 1.00 96.44 111 ASP A O 1
ATOM 889 N N . GLU A 1 112 ? -21.357 1.291 6.143 1.00 95.00 112 GLU A N 1
ATOM 890 C CA . GLU A 1 112 ? -20.572 0.174 6.678 1.00 95.00 112 GLU A CA 1
ATOM 891 C C . GLU A 1 112 ? -19.362 0.666 7.486 1.00 95.00 112 GLU A C 1
ATOM 893 O O . GLU A 1 112 ? -19.110 0.209 8.603 1.00 95.00 112 GLU A O 1
ATOM 898 N N . SER A 1 113 ? -18.606 1.620 6.936 1.00 94.00 113 SER A N 1
ATOM 899 C CA . SER A 1 113 ? -17.394 2.123 7.594 1.00 94.00 113 SER A CA 1
ATOM 900 C C . SER A 1 113 ? -17.733 2.923 8.850 1.00 94.00 113 SER A C 1
ATOM 902 O O . SER A 1 113 ? -17.008 2.857 9.845 1.00 94.00 113 SER A O 1
ATOM 904 N N . PHE A 1 114 ? -18.840 3.666 8.818 1.00 93.62 114 PHE A N 1
ATOM 905 C CA . PHE A 1 114 ? -19.330 4.436 9.951 1.00 93.62 114 PHE A CA 1
ATOM 906 C C . PHE A 1 114 ? -19.775 3.515 11.090 1.00 93.62 114 PHE A C 1
ATOM 908 O O . PHE A 1 114 ? -19.330 3.695 12.225 1.00 93.62 114 PHE A O 1
ATOM 915 N N . GLN A 1 115 ? -20.552 2.471 10.785 1.00 95.44 115 GLN A N 1
ATOM 916 C CA . GLN A 1 115 ? -20.940 1.443 11.758 1.00 95.44 115 GLN A CA 1
ATOM 917 C C . GLN A 1 115 ? -19.713 0.759 12.379 1.00 95.44 115 GLN A C 1
ATOM 919 O O . GLN A 1 115 ? -19.620 0.617 13.600 1.00 95.44 115 GLN A O 1
ATOM 924 N N . GLN A 1 116 ? -18.724 0.379 11.564 1.00 93.38 116 GLN A N 1
ATOM 925 C CA . GLN A 1 116 ? -17.473 -0.204 12.061 1.00 93.38 116 GLN A CA 1
ATOM 926 C C . GLN A 1 116 ? -16.717 0.755 12.991 1.00 93.38 116 GLN A C 1
ATOM 928 O O . GLN A 1 116 ? -16.232 0.339 14.049 1.00 93.38 116 GLN A O 1
ATOM 933 N N . ALA A 1 117 ? -16.633 2.038 12.629 1.00 91.94 117 ALA A N 1
ATOM 934 C CA . ALA A 1 117 ? -15.987 3.057 13.448 1.00 91.94 117 ALA A CA 1
ATOM 935 C C . ALA A 1 117 ? -16.717 3.268 14.784 1.00 91.94 117 ALA A C 1
ATOM 937 O O . ALA A 1 117 ? -16.066 3.364 15.827 1.00 91.94 117 ALA A O 1
ATOM 938 N N . GLU A 1 118 ? -18.050 3.287 14.783 1.00 94.31 118 GLU A N 1
ATOM 939 C CA . GLU A 1 118 ? -18.859 3.418 15.995 1.00 94.31 118 GLU A CA 1
ATOM 940 C C . GLU A 1 118 ? -18.648 2.234 16.948 1.00 94.31 118 GLU A C 1
ATOM 942 O O . GLU A 1 118 ? -18.314 2.426 18.123 1.00 94.31 118 GLU A O 1
ATOM 947 N N . LEU A 1 119 ? -18.749 1.004 16.438 1.00 95.94 119 LEU A N 1
ATOM 948 C CA . LEU A 1 119 ? -18.503 -0.207 17.225 1.00 95.94 119 LEU A CA 1
ATOM 949 C C . LEU A 1 119 ? -17.085 -0.222 17.804 1.00 95.94 119 LEU A C 1
ATOM 951 O O . LEU A 1 119 ? -16.881 -0.576 18.972 1.00 95.94 119 LEU A O 1
ATOM 955 N N . HIS A 1 120 ? -16.101 0.205 17.011 1.00 93.25 120 HIS A N 1
ATOM 956 C CA . HIS A 1 120 ? -14.726 0.339 17.470 1.00 93.25 120 HIS A CA 1
ATOM 957 C C . HIS A 1 120 ? -14.609 1.348 18.622 1.00 93.25 120 HIS A C 1
ATOM 959 O O . HIS A 1 120 ? -14.019 1.031 19.657 1.00 93.25 120 HIS A O 1
ATOM 965 N N . GLN A 1 121 ? -15.231 2.523 18.500 1.00 93.12 121 GLN A N 1
ATOM 966 C CA . GLN A 1 121 ? -15.251 3.545 19.554 1.00 93.12 121 GLN A CA 1
ATOM 967 C C . GLN A 1 121 ? -15.917 3.041 20.840 1.00 93.12 121 GLN A C 1
ATOM 969 O O . GLN A 1 121 ? -15.389 3.253 21.935 1.00 93.12 121 GLN A O 1
ATOM 974 N N . ILE A 1 122 ? -17.046 2.336 20.733 1.00 96.06 122 ILE A N 1
ATOM 975 C CA . ILE A 1 122 ? -17.723 1.726 21.886 1.00 96.06 122 ILE A CA 1
ATOM 976 C C . ILE A 1 122 ? -16.782 0.737 22.585 1.00 96.06 122 ILE A C 1
ATOM 978 O O . ILE A 1 122 ? -16.598 0.814 23.804 1.00 96.06 122 ILE A O 1
ATOM 982 N N . LYS A 1 123 ? -16.129 -0.149 21.825 1.00 96.56 123 LYS A N 1
ATOM 983 C CA . LYS A 1 123 ? -15.181 -1.134 22.363 1.00 96.56 123 LYS A CA 1
ATOM 984 C C . LYS A 1 123 ? -14.009 -0.469 23.087 1.00 96.56 123 LYS A C 1
ATOM 986 O O . LYS A 1 123 ? -13.699 -0.867 24.211 1.00 96.56 123 LYS A O 1
ATOM 991 N N . LEU A 1 124 ? -13.406 0.559 22.489 1.00 95.69 124 LEU A N 1
ATOM 992 C CA . LEU A 1 124 ? -12.306 1.310 23.099 1.00 95.69 124 LEU A CA 1
ATOM 993 C C . LEU A 1 124 ? -12.733 1.974 24.413 1.00 95.69 124 LEU A C 1
ATOM 995 O O . LEU A 1 124 ? -12.032 1.866 25.419 1.00 95.69 124 LEU A O 1
ATOM 999 N N . ARG A 1 125 ? -13.912 2.607 24.447 1.00 95.81 125 ARG A N 1
ATOM 1000 C CA . ARG A 1 125 ? -14.447 3.222 25.675 1.00 95.81 125 ARG A CA 1
ATOM 1001 C C . ARG A 1 125 ? -14.659 2.189 26.781 1.00 95.81 125 ARG A C 1
ATOM 1003 O O . ARG A 1 125 ? -14.355 2.464 27.942 1.00 95.81 125 ARG A O 1
ATOM 1010 N N . LEU A 1 126 ? -15.169 1.005 26.442 1.00 96.12 126 LEU A N 1
ATOM 1011 C CA . LEU A 1 126 ? -15.352 -0.084 27.404 1.00 96.12 126 LEU A CA 1
ATOM 1012 C C . LEU A 1 126 ? -14.013 -0.602 27.940 1.00 96.12 126 LEU A C 1
ATOM 1014 O O . LEU A 1 126 ? -13.893 -0.825 29.145 1.00 96.12 126 LEU A O 1
ATOM 1018 N N . GLN A 1 127 ? -13.005 -0.751 27.078 1.00 95.56 127 GLN A N 1
ATOM 1019 C CA . GLN A 1 127 ? -11.652 -1.144 27.485 1.00 95.56 127 GLN A CA 1
ATOM 1020 C C . GLN A 1 127 ? -11.038 -0.119 28.441 1.00 95.56 127 GLN A C 1
ATOM 1022 O O . GLN A 1 127 ? -10.661 -0.483 29.551 1.00 95.56 127 GLN A O 1
ATOM 1027 N N . GLN A 1 128 ? -11.072 1.167 28.090 1.00 95.69 128 GLN A N 1
ATOM 1028 C CA . GLN A 1 128 ? -10.564 2.240 28.951 1.00 95.69 128 GLN A CA 1
ATOM 1029 C C . GLN A 1 128 ? -11.264 2.275 30.316 1.00 95.69 128 GLN A C 1
ATOM 1031 O O . GLN A 1 128 ? -10.627 2.493 31.347 1.00 95.69 128 GLN A O 1
ATOM 1036 N N . ARG A 1 129 ? -12.585 2.050 30.357 1.00 94.25 129 ARG A N 1
ATOM 1037 C CA . ARG A 1 129 ? -13.327 1.947 31.625 1.00 94.25 129 ARG A CA 1
ATOM 1038 C C . ARG A 1 129 ? -12.834 0.773 32.472 1.00 94.25 129 ARG A C 1
ATOM 1040 O O . ARG A 1 129 ? -12.634 0.953 33.671 1.00 94.25 129 ARG A O 1
ATOM 1047 N N . ARG A 1 130 ? -12.619 -0.399 31.864 1.00 93.38 130 ARG A N 1
ATOM 1048 C CA . ARG A 1 130 ? -12.085 -1.587 32.554 1.00 93.38 130 ARG A CA 1
ATOM 1049 C C . ARG A 1 130 ? -10.680 -1.338 33.089 1.00 93.38 130 ARG A C 1
ATOM 1051 O O . ARG A 1 130 ? -10.439 -1.607 34.259 1.00 93.38 130 ARG A O 1
ATOM 1058 N N . GLU A 1 131 ? -9.797 -0.765 32.279 1.00 94.12 131 GLU A N 1
ATOM 1059 C CA . GLU A 1 131 ? -8.422 -0.430 32.669 1.00 94.12 131 GLU A CA 1
ATOM 1060 C C . GLU A 1 131 ? -8.388 0.537 33.859 1.00 94.12 131 GLU A C 1
ATOM 1062 O O . GLU A 1 131 ? -7.639 0.326 34.810 1.00 94.12 131 GLU A O 1
ATOM 1067 N N . ARG A 1 132 ? -9.265 1.549 33.868 1.00 92.50 132 ARG A N 1
ATOM 1068 C CA . ARG A 1 132 ? -9.398 2.489 34.996 1.00 92.50 132 ARG A CA 1
ATOM 1069 C C . ARG A 1 132 ? -10.006 1.851 36.248 1.00 92.50 132 ARG A C 1
ATOM 1071 O O . ARG A 1 132 ? -9.663 2.248 37.361 1.00 92.50 132 ARG A O 1
ATOM 1078 N N . ALA A 1 133 ? -10.925 0.899 36.089 1.00 92.81 133 ALA A N 1
ATOM 1079 C CA . ALA A 1 133 ? -11.572 0.208 37.205 1.00 92.81 133 ALA A CA 1
ATOM 1080 C C . ALA A 1 133 ? -10.680 -0.879 37.829 1.00 92.81 133 ALA A C 1
ATOM 1082 O O . ALA A 1 133 ? -10.758 -1.115 39.034 1.00 92.81 133 ALA A O 1
ATOM 1083 N N . HIS A 1 134 ? -9.810 -1.503 37.034 1.00 92.69 134 HIS A N 1
ATOM 1084 C CA . HIS A 1 134 ? -8.942 -2.606 37.441 1.00 92.69 134 HIS A CA 1
ATOM 1085 C C . HIS A 1 134 ? -8.122 -2.339 38.722 1.00 92.69 134 HIS A C 1
ATOM 1087 O O . HIS A 1 134 ? -8.227 -3.140 39.652 1.00 92.69 134 HIS A O 1
ATOM 1093 N N . PRO A 1 135 ? -7.375 -1.221 38.867 1.00 94.19 135 PRO A N 1
ATOM 1094 C CA . PRO A 1 135 ? -6.608 -0.969 40.089 1.00 94.19 135 PRO A CA 1
ATOM 1095 C C . PRO A 1 135 ? -7.502 -0.769 41.320 1.00 94.19 135 PRO A C 1
ATOM 1097 O O . PRO A 1 135 ? -7.132 -1.183 42.414 1.00 94.19 135 PRO A O 1
ATOM 1100 N N . ARG A 1 136 ? -8.698 -0.184 41.154 1.00 91.50 136 ARG A N 1
ATOM 1101 C CA . ARG A 1 136 ? -9.658 -0.001 42.257 1.00 91.50 136 ARG A CA 1
ATOM 1102 C C . ARG A 1 136 ? -10.190 -1.342 42.753 1.00 91.50 136 ARG A C 1
ATOM 1104 O O . ARG A 1 136 ? -10.258 -1.557 43.958 1.00 91.50 136 ARG A O 1
ATOM 1111 N N . LEU A 1 137 ? -10.527 -2.245 41.832 1.00 93.31 137 LEU A N 1
ATOM 1112 C CA . LEU A 1 137 ? -10.988 -3.592 42.172 1.00 93.31 137 LEU A CA 1
ATOM 1113 C C . LEU A 1 137 ? -9.899 -4.393 42.892 1.00 93.31 137 LEU A C 1
ATOM 1115 O O . LEU A 1 137 ? -10.182 -5.000 43.921 1.00 93.31 137 LEU A O 1
ATOM 1119 N N . LEU A 1 138 ? -8.653 -4.339 42.408 1.00 95.06 138 LEU A N 1
ATOM 1120 C CA . LEU A 1 138 ? -7.521 -4.986 43.080 1.00 95.06 138 LEU A CA 1
ATOM 1121 C C . LEU A 1 138 ? -7.261 -4.401 44.471 1.00 95.06 138 LEU A C 1
ATOM 1123 O O . LEU A 1 138 ? -7.025 -5.156 45.413 1.00 95.06 138 LEU A O 1
ATOM 1127 N N . ALA A 1 139 ? -7.341 -3.077 44.624 1.00 94.06 139 ALA A N 1
ATOM 1128 C CA . ALA A 1 139 ? -7.183 -2.427 45.920 1.00 94.06 139 ALA A CA 1
ATOM 1129 C C . ALA A 1 139 ? -8.247 -2.912 46.916 1.00 94.06 139 ALA A C 1
ATOM 1131 O O . ALA A 1 139 ? -7.893 -3.362 48.004 1.00 94.06 139 ALA A O 1
ATOM 1132 N N . LEU A 1 140 ? -9.525 -2.910 46.524 1.00 95.25 140 LEU A N 1
ATOM 1133 C CA . LEU A 1 140 ? -10.623 -3.420 47.352 1.00 95.25 140 LEU A CA 1
ATOM 1134 C C . LEU A 1 140 ? -10.447 -4.903 47.697 1.00 95.25 140 LEU A C 1
ATOM 1136 O O . LEU A 1 140 ? -10.562 -5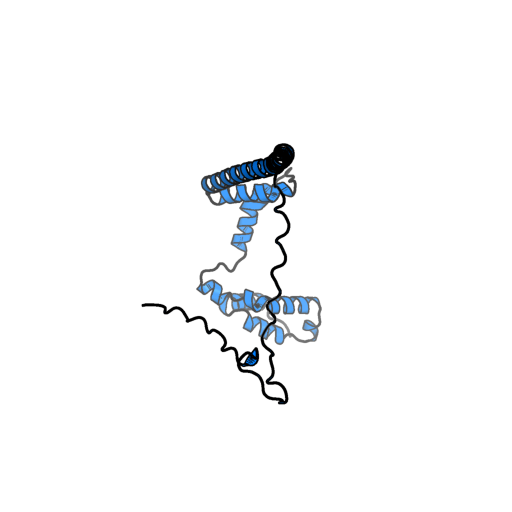.268 48.865 1.00 95.25 140 LEU A O 1
ATOM 1140 N N . ALA A 1 141 ? -10.106 -5.743 46.716 1.00 94.25 141 ALA A N 1
ATOM 1141 C CA . ALA A 1 141 ? -9.846 -7.164 46.939 1.00 94.25 141 ALA A CA 1
ATOM 1142 C C . ALA A 1 141 ? -8.699 -7.378 47.939 1.00 94.25 141 ALA A C 1
ATOM 1144 O O . ALA A 1 141 ? -8.831 -8.161 48.876 1.00 94.25 141 ALA A O 1
ATOM 1145 N N . SER A 1 142 ? -7.602 -6.629 47.797 1.00 93.50 142 SER A N 1
ATOM 1146 C CA . SER A 1 142 ? -6.467 -6.698 48.722 1.00 93.50 142 SER A CA 1
ATOM 1147 C C . SER A 1 142 ? -6.843 -6.247 50.137 1.00 93.50 142 SER A C 1
ATOM 1149 O O . SER A 1 142 ? -6.414 -6.865 51.110 1.00 93.50 142 SER A O 1
ATOM 1151 N N . SER A 1 143 ? -7.675 -5.210 50.265 1.00 94.06 143 SER A N 1
ATOM 1152 C CA . SER A 1 143 ? -8.165 -4.713 51.552 1.00 94.06 143 SER A CA 1
ATOM 1153 C C . SER A 1 143 ? -9.090 -5.720 52.230 1.00 94.06 143 SER A C 1
ATOM 1155 O O . SER A 1 143 ? -8.970 -5.924 53.433 1.00 94.06 143 SER A O 1
ATOM 1157 N N . LEU A 1 144 ? -9.958 -6.396 51.470 1.00 94.81 144 LEU A N 1
ATOM 1158 C CA . LEU A 1 144 ? -10.816 -7.465 51.987 1.00 94.81 144 LEU A CA 1
ATOM 1159 C C . LEU A 1 144 ? -10.003 -8.681 52.443 1.00 94.81 144 LEU A C 1
ATOM 1161 O O . LEU A 1 144 ? -10.252 -9.193 53.530 1.00 94.81 144 LEU A O 1
ATOM 1165 N N . VAL A 1 145 ? -8.997 -9.106 51.670 1.00 93.25 145 VAL A N 1
ATOM 1166 C CA . VAL A 1 145 ? -8.097 -10.199 52.077 1.00 93.25 145 VAL A CA 1
ATOM 1167 C C . VAL A 1 145 ? -7.367 -9.828 53.368 1.00 93.25 145 VAL A C 1
ATOM 1169 O O . VAL A 1 145 ? -7.386 -10.602 54.321 1.00 93.25 145 VAL A O 1
ATOM 1172 N N . LYS A 1 146 ? -6.796 -8.620 53.453 1.00 90.69 146 LYS A N 1
ATOM 1173 C CA . LYS A 1 146 ? -6.155 -8.132 54.684 1.00 90.69 146 LYS A CA 1
ATOM 1174 C C . LYS A 1 146 ? -7.127 -8.132 55.862 1.00 90.69 146 LYS A C 1
ATOM 1176 O O . LYS A 1 146 ? -6.796 -8.673 56.908 1.00 90.69 146 LYS A O 1
ATOM 1181 N N . LEU A 1 147 ? -8.330 -7.583 55.685 1.00 90.75 147 LEU A N 1
ATOM 1182 C CA . LEU A 1 147 ? -9.361 -7.560 56.724 1.00 90.75 147 LEU A CA 1
ATOM 1183 C C . LEU A 1 147 ? -9.735 -8.978 57.184 1.00 90.75 147 LEU A C 1
ATOM 1185 O O . LEU A 1 147 ? -9.858 -9.210 58.381 1.00 90.75 147 LEU A O 1
ATOM 1189 N N . SER A 1 148 ? -9.856 -9.934 56.258 1.00 88.81 148 SER A N 1
ATOM 1190 C CA . SER A 1 148 ? -10.153 -11.333 56.594 1.00 88.81 148 SER A CA 1
ATOM 1191 C C . SER A 1 148 ? -9.040 -11.985 57.417 1.00 88.81 148 SER A C 1
ATOM 1193 O O . SER A 1 148 ? -9.329 -12.690 58.381 1.00 88.81 148 SER A O 1
ATOM 1195 N N . LEU A 1 149 ? -7.775 -11.681 57.101 1.00 85.44 149 LEU A N 1
ATOM 1196 C CA . LEU A 1 149 ? -6.619 -12.141 57.871 1.00 85.44 149 LEU A CA 1
ATOM 1197 C C . LEU A 1 149 ? -6.577 -11.507 59.269 1.00 85.44 149 LEU A C 1
ATOM 1199 O O . LEU A 1 149 ? -6.173 -12.169 60.218 1.00 85.44 149 LEU A O 1
ATOM 1203 N N . TYR A 1 150 ? -7.017 -10.251 59.416 1.00 82.44 150 TYR A N 1
ATOM 1204 C CA . TYR A 1 150 ? -7.112 -9.596 60.726 1.00 82.44 150 TYR A CA 1
ATOM 1205 C C . TYR A 1 150 ? -8.264 -10.140 61.585 1.00 82.44 150 TYR A C 1
ATOM 1207 O O . TYR A 1 150 ? -8.107 -10.271 62.795 1.00 82.44 150 TYR A O 1
ATOM 1215 N N . LEU A 1 151 ? -9.418 -10.448 60.982 1.00 83.19 151 LEU A N 1
ATOM 1216 C CA . LEU A 1 151 ? -10.623 -10.890 61.699 1.00 83.19 151 LEU A CA 1
ATOM 1217 C C . LEU A 1 151 ? -10.638 -12.392 62.027 1.00 83.19 151 LEU A C 1
ATOM 1219 O O . LEU A 1 151 ? -11.386 -12.804 62.909 1.00 83.19 151 LEU A O 1
ATOM 1223 N N . CYS A 1 152 ? -9.837 -13.212 61.341 1.00 67.62 152 CYS A N 1
ATOM 1224 C CA . CYS A 1 152 ? -9.712 -14.650 61.595 1.00 67.62 152 CYS A CA 1
ATOM 1225 C C . CYS A 1 152 ? -8.281 -14.993 62.054 1.00 67.62 152 CYS A C 1
ATOM 1227 O O . CYS A 1 152 ? -7.463 -15.387 61.223 1.00 67.62 152 CYS A O 1
ATOM 1229 N N . PRO A 1 153 ? -7.952 -14.924 63.360 1.00 62.53 153 PRO A N 1
ATOM 1230 C CA . PRO A 1 153 ? -6.610 -15.258 63.844 1.00 62.53 153 PRO A CA 1
ATOM 1231 C C . PRO A 1 153 ? -6.307 -16.767 63.823 1.00 62.53 153 PRO A C 1
ATOM 1233 O O . PRO A 1 153 ? -5.197 -17.179 64.144 1.00 62.53 153 PRO A O 1
ATOM 1236 N N . ALA A 1 154 ? -7.283 -17.616 63.497 1.00 61.25 154 ALA A N 1
ATOM 1237 C CA . ALA A 1 154 ? -7.226 -19.045 63.772 1.00 61.25 154 ALA A CA 1
ATOM 1238 C C . ALA A 1 154 ? -7.173 -19.898 62.494 1.00 61.25 154 ALA A C 1
ATOM 1240 O O . ALA A 1 154 ? -8.101 -20.638 62.185 1.00 61.25 154 ALA A O 1
ATOM 1241 N N . LEU A 1 155 ? -6.043 -19.874 61.787 1.00 58.34 155 LEU A N 1
ATOM 1242 C CA . LEU A 1 155 ? -5.517 -21.129 61.246 1.00 58.34 155 LEU A CA 1
ATOM 1243 C C . LEU A 1 155 ? -4.617 -21.689 62.341 1.00 58.34 155 LEU A C 1
ATOM 1245 O O . LEU A 1 155 ? -3.428 -21.384 62.397 1.00 58.34 155 LEU A O 1
ATOM 1249 N N . SER A 1 156 ? -5.212 -22.441 63.271 1.00 59.69 156 SER A N 1
ATOM 1250 C CA . SER A 1 156 ? -4.459 -23.225 64.245 1.00 59.69 156 SER A CA 1
ATOM 1251 C C . SER A 1 156 ? -3.461 -24.078 63.472 1.00 59.69 156 SER A C 1
ATOM 1253 O O . SER A 1 156 ? -3.861 -25.007 62.768 1.00 59.69 156 SER A O 1
ATOM 1255 N N . VAL A 1 157 ? -2.178 -23.733 63.549 1.00 66.19 157 VAL A N 1
ATOM 1256 C CA . VAL A 1 157 ? -1.108 -24.572 63.017 1.00 66.19 157 VAL A CA 1
ATOM 1257 C C . VAL A 1 157 ? -1.295 -25.942 63.669 1.00 66.19 157 VAL A C 1
ATOM 1259 O O . VAL A 1 157 ? -1.248 -26.015 64.901 1.00 66.19 157 VAL A O 1
ATOM 1262 N N . PRO A 1 158 ? -1.596 -27.009 62.904 1.00 70.69 158 PRO A N 1
ATOM 1263 C CA . PRO A 1 158 ? -1.730 -28.323 63.502 1.00 70.69 158 PRO A CA 1
ATOM 1264 C C . PRO A 1 158 ? -0.384 -28.673 64.148 1.00 70.69 158 PRO A C 1
ATOM 1266 O O . PRO A 1 158 ? 0.663 -28.397 63.548 1.00 70.69 158 PRO A O 1
ATOM 1269 N N . PRO A 1 159 ? -0.381 -29.226 65.373 1.00 75.69 159 PRO A N 1
ATOM 1270 C CA . PRO A 1 159 ? 0.856 -29.601 66.040 1.00 75.69 159 PRO A CA 1
ATOM 1271 C C . PRO A 1 159 ? 1.663 -30.536 65.127 1.00 75.69 159 PRO A C 1
ATOM 1273 O O . PRO A 1 159 ? 1.068 -31.345 64.404 1.00 75.69 159 PRO A O 1
ATOM 1276 N N . PRO A 1 160 ? 3.003 -30.413 65.108 1.00 77.12 160 PRO A N 1
ATOM 1277 C CA . PRO A 1 160 ? 3.836 -31.191 64.205 1.00 77.12 160 PRO A CA 1
ATOM 1278 C C . PRO A 1 160 ? 3.559 -32.689 64.402 1.00 77.12 160 PRO A C 1
ATOM 1280 O O . PRO A 1 160 ? 3.485 -33.146 65.548 1.00 77.12 160 PRO A O 1
ATOM 1283 N N . PRO A 1 161 ? 3.379 -33.463 63.316 1.00 74.31 161 PRO A N 1
ATOM 1284 C CA . PRO A 1 161 ? 3.095 -34.884 63.427 1.00 74.31 161 PRO A CA 1
ATOM 1285 C C . PRO A 1 161 ? 4.257 -35.589 64.131 1.00 74.31 161 PRO A C 1
ATOM 1287 O O . PRO A 1 161 ? 5.425 -35.392 63.789 1.00 74.31 161 PRO A O 1
ATOM 1290 N N . ILE A 1 162 ? 3.914 -36.408 65.125 1.00 77.12 162 ILE A N 1
ATOM 1291 C CA . ILE A 1 162 ? 4.851 -37.240 65.885 1.00 77.12 162 ILE A CA 1
ATOM 1292 C C . ILE A 1 162 ? 5.684 -38.065 64.884 1.00 77.12 162 ILE A C 1
ATOM 1294 O O . ILE A 1 162 ? 5.094 -38.700 64.004 1.00 77.12 162 ILE A O 1
ATOM 1298 N N . PRO A 1 163 ? 7.030 -38.083 64.975 1.00 70.94 163 PRO A N 1
ATOM 1299 C CA . PRO A 1 163 ? 7.850 -38.878 64.071 1.00 70.94 163 PRO A CA 1
ATOM 1300 C C . PRO A 1 163 ? 7.494 -40.360 64.220 1.00 70.94 163 PRO A C 1
ATOM 1302 O O . PRO A 1 163 ? 7.704 -40.949 65.280 1.00 70.94 163 PRO A O 1
ATOM 1305 N N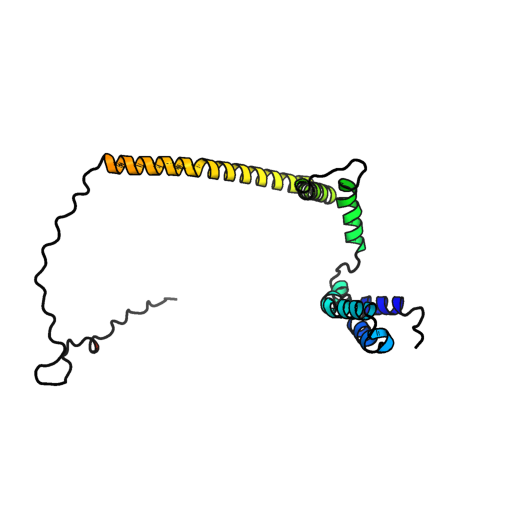 . LEU A 1 164 ? 6.952 -40.974 63.166 1.00 72.25 164 LEU A N 1
ATOM 1306 C CA . LEU A 1 164 ? 6.738 -42.419 63.147 1.00 72.25 164 LEU A CA 1
ATOM 1307 C C . LEU A 1 164 ? 8.093 -43.148 63.223 1.00 72.25 164 LEU A C 1
ATOM 1309 O O . LEU A 1 164 ? 9.080 -42.664 62.653 1.00 72.25 164 LEU A O 1
ATOM 1313 N N . PRO A 1 165 ? 8.159 -44.315 63.894 1.00 64.69 165 PRO A N 1
ATOM 1314 C CA . PRO A 1 165 ? 9.369 -45.122 63.944 1.00 64.69 165 PRO A CA 1
ATOM 1315 C C . PRO A 1 165 ? 9.825 -45.441 62.519 1.00 64.69 165 PRO A C 1
ATOM 1317 O O . PRO A 1 165 ? 9.065 -45.943 61.688 1.00 64.69 165 PRO A O 1
ATOM 1320 N N . ARG A 1 166 ? 11.080 -45.097 62.224 1.00 59.97 166 ARG A N 1
ATOM 1321 C CA . ARG A 1 166 ? 11.687 -45.274 60.907 1.00 59.97 166 ARG A CA 1
ATOM 1322 C C . ARG A 1 166 ? 11.805 -46.777 60.637 1.00 59.97 166 ARG A C 1
ATOM 1324 O O . ARG A 1 166 ? 12.718 -47.419 61.145 1.00 59.97 166 ARG A O 1
ATOM 1331 N N . VAL A 1 167 ? 10.874 -47.334 59.861 1.00 63.88 167 VAL A N 1
ATOM 1332 C CA . VAL A 1 167 ? 10.938 -48.730 59.406 1.00 63.88 167 VAL A CA 1
ATOM 1333 C C . VAL A 1 167 ? 12.213 -48.878 58.576 1.00 63.88 167 VAL A C 1
ATOM 1335 O O . VAL A 1 167 ? 12.341 -48.281 57.504 1.00 63.88 167 VAL A O 1
ATOM 1338 N N . SER A 1 168 ? 13.196 -49.612 59.098 1.00 67.25 168 SER A N 1
ATOM 1339 C CA . SER A 1 168 ? 14.435 -49.892 58.379 1.00 67.25 168 SER A CA 1
ATOM 1340 C C . SER A 1 168 ? 14.099 -50.698 57.125 1.00 67.25 168 SER A C 1
ATOM 1342 O O . SER A 1 168 ? 13.436 -51.733 57.172 1.00 67.25 168 SER A O 1
ATOM 1344 N N . SER A 1 169 ? 14.504 -50.186 55.965 1.00 68.00 169 SER A N 1
ATOM 1345 C CA . SER A 1 169 ? 14.310 -50.904 54.706 1.00 68.00 169 SER A CA 1
ATOM 1346 C C . SER A 1 169 ? 15.168 -52.177 54.707 1.00 68.00 169 SER A C 1
ATOM 1348 O O . SER A 1 169 ? 16.311 -52.119 55.171 1.00 68.00 169 SER A O 1
ATOM 1350 N N . PRO A 1 170 ? 14.664 -53.315 54.191 1.00 71.19 170 PRO A N 1
ATOM 1351 C CA . PRO A 1 170 ? 15.438 -54.549 54.135 1.00 71.19 170 PRO A CA 1
ATOM 1352 C C . PRO A 1 170 ? 16.714 -54.354 53.297 1.00 71.19 170 PRO A C 1
ATOM 1354 O O . PRO A 1 170 ? 16.703 -53.595 52.321 1.00 71.19 170 PRO A O 1
ATOM 1357 N N . PRO A 1 171 ? 17.820 -55.023 53.662 1.00 73.06 171 PRO A N 1
ATOM 1358 C CA . PRO A 1 171 ? 19.126 -54.792 53.058 1.00 73.06 171 PRO A CA 1
ATOM 1359 C C . PRO A 1 171 ? 19.121 -55.106 51.557 1.00 73.06 171 PRO A C 1
ATOM 1361 O O . PRO A 1 171 ? 18.580 -56.115 51.096 1.00 73.06 171 PRO A O 1
ATOM 1364 N N . ALA A 1 172 ? 19.753 -54.227 50.778 1.00 74.38 172 ALA A N 1
ATOM 1365 C CA . ALA A 1 172 ? 19.800 -54.329 49.321 1.00 74.38 172 ALA A CA 1
ATOM 1366 C C . ALA A 1 172 ? 20.637 -55.529 48.829 1.00 74.38 172 ALA A C 1
ATOM 1368 O O . ALA A 1 172 ? 20.434 -56.014 47.718 1.00 74.38 172 ALA A O 1
ATOM 1369 N N . MET A 1 173 ? 21.553 -56.043 49.651 1.00 77.81 173 MET A N 1
ATOM 1370 C CA . MET A 1 173 ? 22.438 -57.162 49.319 1.00 77.81 173 MET A CA 1
ATOM 1371 C C . MET A 1 173 ? 22.268 -58.311 50.311 1.00 77.81 173 MET A C 1
ATOM 1373 O O . MET A 1 173 ? 21.946 -58.085 51.477 1.00 77.81 173 MET A O 1
ATOM 1377 N N . ILE A 1 174 ? 22.481 -59.543 49.846 1.00 78.62 174 ILE A N 1
ATOM 1378 C CA . ILE A 1 174 ? 22.494 -60.719 50.722 1.00 78.62 174 ILE A CA 1
ATOM 1379 C C . ILE A 1 174 ? 23.824 -60.716 51.482 1.00 78.62 174 ILE A C 1
ATOM 1381 O O . ILE A 1 174 ? 24.887 -60.738 50.859 1.00 78.62 174 ILE A O 1
ATOM 1385 N N . ALA A 1 175 ? 23.763 -60.673 52.81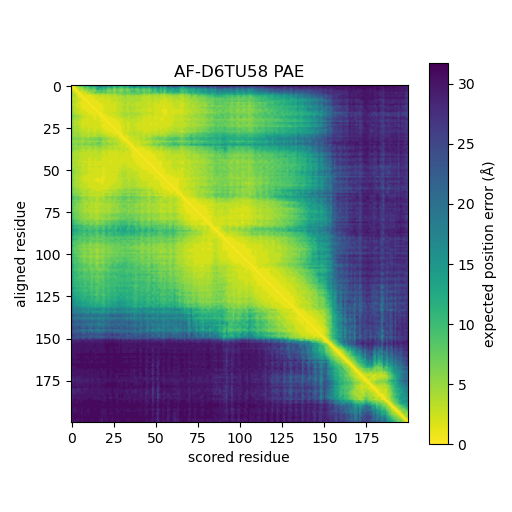3 1.00 75.75 175 ALA A N 1
ATOM 1386 C CA . ALA A 1 175 ? 24.941 -60.584 53.673 1.00 75.75 175 ALA A CA 1
ATOM 1387 C C . ALA A 1 175 ? 25.974 -61.681 53.346 1.00 75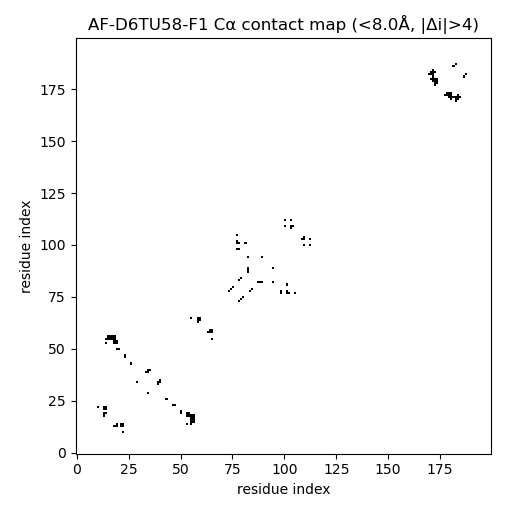.75 175 ALA A C 1
ATOM 1389 O O . ALA A 1 175 ? 25.621 -62.848 53.189 1.00 75.75 175 ALA A O 1
ATOM 1390 N N . GLY A 1 176 ? 27.247 -61.293 53.216 1.00 77.69 176 GLY A N 1
ATOM 1391 C CA . GLY A 1 176 ? 28.351 -62.208 52.894 1.00 77.69 176 GLY A CA 1
ATOM 1392 C C . GLY A 1 176 ? 28.499 -62.565 51.410 1.00 77.69 176 GLY A C 1
ATOM 1393 O O . GLY A 1 176 ? 29.379 -63.347 51.064 1.00 77.69 176 GLY A O 1
ATOM 1394 N N . THR A 1 177 ? 27.685 -61.993 50.514 1.00 73.44 177 THR A N 1
ATOM 1395 C CA . THR A 1 177 ? 27.808 -62.222 49.066 1.00 73.44 177 THR A CA 1
ATOM 1396 C C . THR A 1 177 ? 27.693 -60.923 48.274 1.00 73.44 177 THR A C 1
ATOM 1398 O O . THR A 1 177 ? 27.020 -59.981 48.686 1.00 73.44 177 THR A O 1
ATOM 1401 N N . SER A 1 178 ? 28.265 -60.890 47.070 1.00 74.38 178 SER A N 1
ATOM 1402 C CA . SER A 1 178 ? 28.067 -59.784 46.120 1.00 74.38 178 SER A CA 1
ATOM 1403 C C . SER A 1 178 ? 26.718 -59.855 45.382 1.00 74.38 178 SER A C 1
ATOM 1405 O O . SER A 1 178 ? 26.527 -59.165 44.382 1.00 74.38 178 SER A O 1
ATOM 1407 N N . ARG A 1 179 ? 25.776 -60.710 45.818 1.00 76.31 179 ARG A N 1
ATOM 1408 C CA . ARG A 1 179 ? 24.501 -60.929 45.121 1.00 76.31 179 ARG A CA 1
ATOM 1409 C C . ARG A 1 179 ? 23.407 -59.967 45.627 1.00 76.31 179 ARG A C 1
ATOM 1411 O O . ARG A 1 179 ? 23.190 -59.874 46.838 1.00 76.31 179 ARG A O 1
ATOM 1418 N N . PRO A 1 180 ? 22.665 -59.291 44.724 1.00 79.50 180 PRO A N 1
ATOM 1419 C CA . PRO A 1 180 ? 21.547 -58.426 45.103 1.00 79.50 180 PRO A CA 1
ATOM 1420 C C . PRO A 1 180 ? 20.401 -59.214 45.749 1.00 79.50 180 PRO A C 1
ATOM 1422 O O . PRO A 1 180 ? 19.990 -60.257 45.221 1.00 79.50 180 PRO A O 1
ATOM 1425 N N . SER A 1 181 ? 19.845 -58.689 46.846 1.00 78.69 181 SER A N 1
ATOM 1426 C CA . SER A 1 181 ? 18.680 -59.278 47.513 1.00 78.69 181 SER A CA 1
ATOM 1427 C C . SER A 1 181 ? 17.421 -59.159 46.636 1.00 78.69 181 SER A C 1
ATOM 1429 O O . SER A 1 181 ? 17.378 -58.341 45.709 1.00 78.69 181 SER A O 1
ATOM 1431 N N . PRO A 1 182 ? 16.368 -59.955 46.891 1.00 74.38 182 PRO A N 1
ATOM 1432 C CA . PRO A 1 182 ? 15.100 -59.846 46.162 1.00 74.38 182 PRO A CA 1
ATOM 1433 C C . PRO A 1 182 ? 14.468 -58.447 46.226 1.00 74.38 182 PRO A C 1
ATOM 1435 O O . PRO A 1 182 ? 13.735 -58.060 45.322 1.00 74.38 182 PRO A O 1
ATOM 1438 N N . HIS A 1 183 ? 14.791 -57.669 47.263 1.00 69.75 183 HIS A N 1
ATOM 1439 C CA . HIS A 1 183 ? 14.277 -56.316 47.481 1.00 69.75 183 HIS A CA 1
ATOM 1440 C C . HIS A 1 183 ? 15.173 -55.217 46.888 1.00 69.75 183 HIS A C 1
ATOM 1442 O O . HIS A 1 183 ? 14.892 -54.028 47.073 1.00 69.75 183 HIS A O 1
ATOM 1448 N N . HIS A 1 184 ? 16.235 -55.591 46.164 1.00 77.12 184 HIS A N 1
ATOM 1449 C CA . HIS A 1 184 ? 17.140 -54.646 45.521 1.00 77.12 184 HIS A CA 1
ATOM 1450 C C . HIS A 1 184 ? 16.383 -53.768 44.503 1.00 77.12 184 HIS A C 1
ATOM 1452 O O . HIS A 1 184 ? 15.622 -54.297 43.689 1.00 77.12 184 HIS A O 1
ATOM 1458 N N . PRO A 1 185 ? 16.600 -52.439 44.486 1.00 72.38 185 PRO A N 1
ATOM 1459 C CA . PRO A 1 185 ? 15.830 -51.501 43.663 1.00 72.38 185 PRO A CA 1
ATOM 1460 C C . PRO A 1 185 ? 15.825 -51.833 42.163 1.00 72.38 185 PRO A C 1
ATOM 1462 O O . PRO A 1 185 ? 14.804 -51.655 41.514 1.00 72.38 185 PRO A O 1
ATOM 1465 N N . TRP A 1 186 ? 16.910 -52.396 41.623 1.00 67.94 186 TRP A N 1
ATOM 1466 C CA . TRP A 1 186 ? 16.985 -52.816 40.212 1.00 67.94 186 TRP A CA 1
ATOM 1467 C C . TRP A 1 186 ? 16.179 -54.094 39.885 1.00 67.94 186 TRP A C 1
ATOM 1469 O O . TRP A 1 186 ? 15.834 -54.332 38.734 1.00 67.94 186 TRP A O 1
ATOM 1479 N N . LYS A 1 187 ? 15.817 -54.914 40.882 1.00 68.44 187 LYS A N 1
ATOM 1480 C CA . LYS A 1 187 ? 14.914 -56.064 40.680 1.00 68.44 187 LYS A CA 1
ATOM 1481 C C . LYS A 1 187 ? 13.435 -55.696 40.808 1.00 68.44 187 LYS A C 1
ATOM 1483 O O . LYS A 1 187 ? 12.580 -56.552 40.590 1.00 68.44 187 LYS A O 1
ATOM 1488 N N . ARG A 1 188 ? 13.108 -54.444 41.149 1.00 65.62 188 ARG A N 1
ATOM 1489 C CA . ARG A 1 188 ? 11.720 -53.977 41.132 1.00 65.62 188 ARG A CA 1
ATOM 1490 C C . ARG A 1 188 ? 11.261 -53.945 39.678 1.00 65.62 188 ARG A C 1
ATOM 1492 O O . ARG A 1 188 ? 11.801 -53.184 38.881 1.00 65.62 188 ARG A O 1
ATOM 1499 N N . ALA A 1 189 ? 10.283 -54.780 39.335 1.00 61.06 189 ALA A N 1
ATOM 1500 C CA . ALA A 1 189 ? 9.626 -54.695 38.041 1.00 61.06 189 ALA A CA 1
ATOM 1501 C C . ALA A 1 189 ? 9.078 -53.270 37.889 1.00 61.06 189 ALA A C 1
ATOM 1503 O O . ALA A 1 189 ? 8.337 -52.796 38.754 1.00 61.06 189 ALA A O 1
ATOM 1504 N N . LEU A 1 190 ? 9.486 -52.568 36.829 1.00 57.56 190 LEU A N 1
ATOM 1505 C CA . LEU A 1 190 ? 8.871 -51.299 36.463 1.00 57.56 190 LEU A CA 1
ATOM 1506 C C . LEU A 1 190 ? 7.378 -51.576 36.303 1.00 57.56 190 LEU A C 1
ATOM 1508 O O . LEU A 1 190 ? 6.989 -52.373 35.452 1.00 57.56 190 LEU A O 1
ATOM 1512 N N . VAL A 1 191 ? 6.557 -50.966 37.156 1.00 57.16 191 VAL A N 1
ATOM 1513 C CA . VAL A 1 191 ? 5.103 -51.027 37.033 1.00 57.16 191 VAL A CA 1
ATOM 1514 C C . VAL A 1 191 ? 4.761 -50.364 35.703 1.00 57.16 191 VAL A C 1
ATOM 1516 O O . VAL A 1 191 ? 4.710 -49.141 35.592 1.00 57.16 191 VAL A O 1
ATOM 1519 N N . THR A 1 192 ? 4.603 -51.163 34.651 1.00 53.81 192 THR A N 1
ATOM 1520 C CA . THR A 1 192 ? 4.097 -50.677 33.374 1.00 53.81 192 THR A CA 1
ATOM 1521 C C . THR A 1 192 ? 2.633 -50.333 33.591 1.00 53.81 192 THR A C 1
ATOM 1523 O O . THR A 1 192 ? 1.804 -51.227 33.757 1.00 53.81 192 THR A O 1
ATOM 1526 N N . HIS A 1 193 ? 2.309 -49.041 33.620 1.00 53.69 193 HIS A N 1
ATOM 1527 C CA . HIS A 1 193 ? 0.920 -48.603 33.571 1.00 53.69 193 HIS A CA 1
ATOM 1528 C C . HIS A 1 193 ? 0.255 -49.198 32.317 1.00 53.69 193 HIS A C 1
ATOM 1530 O O . HIS A 1 193 ? 0.835 -49.107 31.228 1.00 53.69 193 HIS A O 1
ATOM 1536 N N . PRO A 1 194 ? -0.930 -49.823 32.430 1.00 52.50 194 PRO A N 1
ATOM 1537 C CA . PRO A 1 194 ? -1.613 -50.365 31.267 1.00 52.50 194 PRO A CA 1
ATOM 1538 C C . PRO A 1 194 ? -1.961 -49.221 30.305 1.00 52.50 194 PRO A C 1
ATOM 1540 O O . PRO A 1 194 ? -2.557 -48.218 30.700 1.00 52.50 194 PRO A O 1
ATOM 1543 N N . LYS A 1 195 ? -1.576 -49.361 29.030 1.00 54.34 195 LYS A N 1
ATOM 1544 C CA . LYS A 1 195 ? -2.017 -48.459 27.958 1.00 54.34 195 LYS A CA 1
ATOM 1545 C C . LYS A 1 195 ? -3.531 -48.609 27.799 1.00 54.34 195 LYS A C 1
ATOM 1547 O O . LYS A 1 195 ? -4.008 -49.706 27.522 1.00 54.34 195 LYS A O 1
ATOM 1552 N N . GLY A 1 196 ? -4.271 -47.514 27.972 1.00 51.25 196 GLY A N 1
ATOM 1553 C CA . GLY A 1 196 ? -5.715 -47.480 27.756 1.00 51.25 196 GLY A CA 1
ATOM 1554 C C . GLY A 1 196 ? -6.066 -47.915 26.333 1.00 51.25 196 GLY A C 1
ATOM 1555 O O . GLY A 1 196 ? -5.564 -47.355 25.359 1.00 51.25 196 GLY A O 1
ATOM 1556 N N . SER A 1 197 ? -6.913 -48.934 26.215 1.00 54.47 197 SER A N 1
ATOM 1557 C CA . SER A 1 197 ? -7.473 -49.392 24.948 1.00 54.47 197 SER A CA 1
ATOM 1558 C C . SER A 1 197 ? -8.380 -48.307 24.357 1.00 54.47 197 SER A C 1
ATOM 1560 O O . SER A 1 197 ? -9.441 -48.021 24.914 1.00 54.47 197 SER A O 1
ATOM 1562 N N . ALA A 1 198 ? -7.992 -47.725 23.223 1.00 51.06 198 ALA A N 1
ATOM 1563 C CA . ALA A 1 198 ? -8.899 -46.944 22.391 1.00 51.06 198 ALA A CA 1
ATOM 1564 C C . ALA A 1 198 ? -9.870 -47.913 21.693 1.00 51.06 198 ALA A C 1
ATOM 1566 O O . ALA A 1 198 ? -9.467 -48.658 20.801 1.00 51.06 198 ALA A O 1
ATOM 1567 N N . LYS A 1 199 ? -11.134 -47.943 22.132 1.00 50.47 199 LYS A N 1
ATOM 1568 C CA . LYS A 1 199 ? -12.214 -48.628 21.409 1.00 50.47 199 LYS A CA 1
ATOM 1569 C C . LYS A 1 199 ? -12.612 -47.797 20.182 1.00 50.47 199 LYS A C 1
ATOM 1571 O O . LYS A 1 199 ? -12.868 -46.602 20.315 1.00 50.47 199 LYS A O 1
ATOM 1576 N N . LYS A 1 200 ? -12.642 -48.456 19.022 1.00 44.06 200 LYS A N 1
ATOM 1577 C CA . LYS A 1 200 ? -13.558 -48.153 17.915 1.00 44.06 200 LYS A CA 1
ATOM 1578 C C . LYS A 1 200 ? -14.873 -48.881 18.165 1.00 44.06 200 LYS A C 1
ATOM 1580 O O . LYS A 1 200 ? -14.808 -49.951 18.816 1.00 44.06 200 LYS A O 1
#

Solvent-accessible surface area (backbone atoms only — not comparable to full-atom values): 12284 Å² total; per-residue (Å²): 133,87,76,63,94,56,50,64,61,53,48,52,53,41,27,54,66,72,15,42,66,67,56,52,58,51,58,73,66,51,55,62,91,57,49,72,37,66,75,45,43,53,50,54,51,54,51,63,77,37,44,84,78,38,46,38,39,62,38,52,75,71,70,47,86,88,65,62,63,67,59,54,50,44,44,48,66,50,48,40,65,72,60,68,46,90,90,59,78,75,60,77,86,50,48,62,62,51,50,53,55,42,49,26,54,77,66,78,34,46,69,64,50,49,52,52,50,49,55,49,52,53,52,51,54,53,48,54,50,48,64,66,45,47,63,56,52,52,51,53,52,52,51,49,52,52,48,50,56,69,75,49,84,73,76,73,76,73,76,80,78,76,84,70,82,80,77,78,75,79,64,48,48,40,86,97,51,99,48,72,26,88,76,17,78,88,65,55,76,78,82,73,75,82,80,81,80,84,81,129

Radius of gyration: 40.11 Å; Cα contacts (8 Å, |Δi|>4): 81; chains: 1; bounding box: 55×89×99 Å

Sequence (200 aa):
MAMPADIVERSLHIVKHRGPRPLLRLLDRVPPAICERDAVQVQIRYFRKRESLMQYPSYRAQGWPIGSGIVESANKLVVQARLKGAGMHWAPAHVNPMLALRTSVCNDRWDESFQQAELHQIKLRLQQRRERAHPRLLALASSLVKLSLYLCPALSVPPPPIPLPRVSSPPAMIAGTSRPSPHHPWKRALVTHPKGSAKK

pLDDT: mean 86.24, std 12.73, range [44.06, 97.12]

Secondary structure (DSSP, 8-state):
-PPPTTHHHHHHHHHHHH-SHHHHHHHTTS-HHHHTSHHHHHHHHHHHHTGGGG-HHHHHHTT---SSHHHHHHIIIIIIHHHSSTT----HHHHHHHHHHHHHHHTT-HHHHHHHHHHHHHHHHHHHHHHHHHHHHHHHHHHHHHHHHHH------PPPPP-----PPPPSB-TTSSPBPTT-GGGS---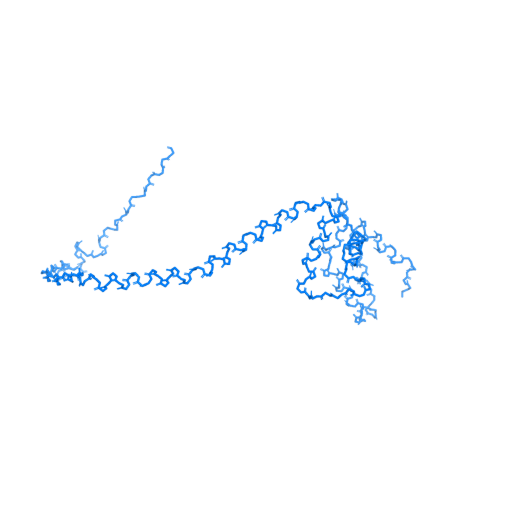-PPPP----

Foldseek 3Di:
DDDDPCNVVVQVVCLQAVNCVVVLVVLVPPDPVVCVDPVNVVVSVVSVVCSVVSNNNVCVVVVHDPDCVVVVVCCVQQQCVQQVDPPHDDDPVCRVVSSLCSVCVVVVNNVVSVVVVVVVVVVVVVVVVCVVCVVVVVVVVVVVVVVVCVVDVDPPPPPPDDDDPDDDDPDQPDPPDPHGDCSHPVNPDDPPDDDDDDDD

Mean predicted aligned error: 15.25 Å

Organism: NCBI:txid485913